Protein AF-A0A931P7H2-F1 (afdb_monomer_lite)

pLDDT: mean 77.94, std 13.35, range [32.09, 97.06]

Structure (mmCIF, N/CA/C/O backbone):
data_AF-A0A931P7H2-F1
#
_entry.id   AF-A0A931P7H2-F1
#
loop_
_atom_site.group_PDB
_atom_site.id
_atom_site.type_symbol
_atom_site.label_atom_id
_atom_site.label_alt_id
_atom_site.label_comp_id
_atom_site.label_asym_id
_atom_site.label_entity_id
_atom_site.label_seq_id
_atom_site.pdbx_PDB_ins_code
_atom_site.Cartn_x
_atom_site.Cartn_y
_atom_site.Cartn_z
_atom_site.occupancy
_atom_site.B_iso_or_equiv
_atom_site.auth_seq_id
_atom_site.auth_comp_id
_atom_site.auth_asym_id
_atom_site.auth_atom_id
_atom_site.pdbx_PDB_model_num
ATOM 1 N N . MET A 1 1 ? -5.283 20.972 22.484 1.00 41.62 1 MET A N 1
ATOM 2 C CA . MET A 1 1 ? -3.878 20.504 22.442 1.00 41.62 1 MET A CA 1
ATOM 3 C C . MET A 1 1 ? -3.678 19.231 23.287 1.00 41.62 1 MET A C 1
ATOM 5 O O . MET A 1 1 ? -2.594 19.045 23.802 1.00 41.62 1 MET A O 1
ATOM 9 N N . SER A 1 2 ? -4.668 18.333 23.414 1.00 45.34 2 SER A N 1
ATOM 10 C CA . SER A 1 2 ? -4.581 17.150 24.303 1.00 45.34 2 SER A CA 1
ATOM 11 C C . SER A 1 2 ? -4.795 15.796 23.615 1.00 45.34 2 SER A C 1
ATOM 13 O O . SER A 1 2 ? -4.417 14.777 24.171 1.00 45.34 2 SER A O 1
ATOM 15 N N . ASP A 1 3 ? -5.357 15.750 22.405 1.00 52.22 3 ASP A N 1
ATOM 16 C CA . ASP A 1 3 ? -5.765 14.464 21.809 1.00 52.22 3 ASP A CA 1
ATOM 17 C C . ASP A 1 3 ? -4.606 13.676 21.175 1.00 52.22 3 ASP A C 1
ATOM 19 O O . ASP A 1 3 ? -4.737 12.483 20.906 1.00 52.22 3 ASP A O 1
ATOM 23 N N . GLU A 1 4 ? -3.477 14.335 20.900 1.00 53.72 4 GLU A N 1
ATOM 24 C CA . GLU A 1 4 ? -2.342 13.747 20.176 1.00 53.72 4 GLU A CA 1
ATOM 25 C C . GLU A 1 4 ? -1.363 13.028 21.115 1.00 53.72 4 GLU A C 1
ATOM 27 O O . GLU A 1 4 ? -0.826 11.980 20.762 1.00 53.72 4 GLU A O 1
ATOM 32 N N . GLU A 1 5 ? -1.220 13.533 22.342 1.00 60.31 5 GLU A N 1
ATOM 33 C CA . GLU A 1 5 ? -0.408 12.932 23.409 1.00 60.31 5 GLU A CA 1
ATOM 34 C C . GLU A 1 5 ? -1.068 11.664 23.989 1.00 60.31 5 GLU A C 1
ATOM 36 O O . GLU A 1 5 ? -0.397 10.789 24.532 1.00 60.31 5 GLU A O 1
ATOM 41 N N . ASP A 1 6 ? -2.378 11.505 23.775 1.00 66.00 6 ASP A N 1
ATOM 42 C CA . ASP A 1 6 ? -3.184 10.377 24.253 1.00 66.00 6 ASP A CA 1
ATOM 43 C C . ASP A 1 6 ? -3.202 9.155 23.305 1.00 66.00 6 ASP A C 1
ATOM 45 O O . ASP A 1 6 ? -3.854 8.140 23.591 1.00 66.00 6 ASP A O 1
ATOM 49 N N . ARG A 1 7 ? -2.496 9.211 22.162 1.00 76.50 7 ARG A N 1
ATOM 50 C CA . ARG A 1 7 ? -2.448 8.138 21.142 1.00 76.50 7 ARG A CA 1
ATOM 51 C C . ARG A 1 7 ? -1.375 7.096 21.457 1.00 76.50 7 ARG A C 1
ATOM 53 O O . ARG A 1 7 ? -0.401 6.924 20.728 1.00 76.50 7 ARG A O 1
ATOM 60 N N . THR A 1 8 ? -1.560 6.392 22.565 1.00 76.31 8 THR A N 1
ATOM 61 C CA . THR A 1 8 ? -0.560 5.464 23.123 1.00 76.31 8 THR A CA 1
ATOM 62 C C . THR A 1 8 ? -0.789 3.998 22.758 1.00 76.31 8 THR A C 1
ATOM 64 O O . THR A 1 8 ? 0.097 3.174 22.963 1.00 76.31 8 THR A O 1
ATOM 67 N N . SER A 1 9 ? -1.961 3.656 22.218 1.00 81.25 9 SER A N 1
ATOM 68 C CA . SER A 1 9 ? -2.342 2.269 21.930 1.00 81.25 9 SER A CA 1
ATOM 69 C C . SER A 1 9 ? -1.984 1.849 20.504 1.00 81.25 9 SER A C 1
ATOM 71 O O . SER A 1 9 ? -2.072 2.648 19.568 1.00 81.25 9 SER A O 1
ATOM 73 N N . ASP A 1 10 ? -1.637 0.573 20.329 1.00 86.75 10 ASP A N 1
ATOM 74 C CA . ASP A 1 10 ? -1.409 0.000 19.003 1.00 86.75 10 ASP A CA 1
ATOM 75 C C . ASP A 1 10 ? -2.715 -0.061 18.190 1.00 86.75 10 ASP A C 1
ATOM 77 O O . ASP A 1 10 ? -3.795 -0.301 18.746 1.00 86.75 10 ASP A O 1
ATOM 81 N N . PRO A 1 11 ? -2.656 0.161 16.864 1.00 88.56 11 PRO A N 1
ATOM 82 C CA . PRO A 1 11 ? -3.836 0.094 16.017 1.00 88.56 11 PRO A CA 1
ATOM 83 C C . PRO A 1 11 ? -4.385 -1.333 15.941 1.00 88.56 11 PRO A C 1
ATOM 85 O O . PRO A 1 11 ? -3.659 -2.290 15.671 1.00 88.56 11 PRO A O 1
ATOM 88 N N . SER A 1 12 ? -5.700 -1.467 16.120 1.00 89.06 12 SER A N 1
ATOM 89 C CA . SER A 1 12 ? -6.392 -2.749 15.989 1.00 89.06 12 SER A CA 1
ATOM 90 C C . SER A 1 12 ? -6.310 -3.292 14.545 1.00 89.06 12 SER A C 1
ATOM 92 O O . SER A 1 12 ? -6.258 -2.508 13.588 1.00 89.06 12 SER A O 1
ATOM 94 N N . PRO A 1 13 ? -6.366 -4.627 14.332 1.00 89.44 13 PRO A N 1
ATOM 95 C CA . PRO A 1 13 ? -6.378 -5.212 12.985 1.00 89.44 13 PRO A CA 1
ATOM 96 C C . PRO A 1 13 ? -7.510 -4.666 12.104 1.00 89.44 13 PRO A C 1
ATOM 98 O O . PRO A 1 13 ? -7.326 -4.461 10.904 1.00 89.44 13 PRO A O 1
ATOM 101 N N . ARG A 1 14 ? -8.660 -4.353 12.716 1.00 87.25 14 ARG A N 1
ATOM 102 C CA . ARG A 1 14 ? -9.821 -3.760 12.045 1.00 87.25 14 ARG A CA 1
ATOM 103 C C . ARG A 1 14 ? -9.521 -2.362 11.496 1.00 87.25 14 ARG A C 1
ATOM 105 O O . ARG A 1 14 ? -9.883 -2.091 10.355 1.00 87.25 14 ARG A O 1
ATOM 112 N N . ARG A 1 15 ? -8.815 -1.496 12.241 1.00 88.62 15 ARG A N 1
ATOM 113 C CA . ARG A 1 15 ? -8.381 -0.176 11.730 1.00 88.62 15 ARG A CA 1
ATOM 114 C C . ARG A 1 15 ? -7.439 -0.305 10.546 1.00 88.62 15 ARG A C 1
ATOM 116 O O . ARG A 1 15 ? -7.583 0.426 9.573 1.00 88.62 15 ARG A O 1
ATOM 123 N N . ILE A 1 16 ? -6.488 -1.236 10.618 1.00 89.25 16 ILE A N 1
ATOM 124 C CA . ILE A 1 16 ? -5.544 -1.492 9.523 1.00 89.25 16 ILE A CA 1
ATOM 125 C C . ILE A 1 16 ? -6.294 -1.943 8.266 1.00 89.25 16 ILE A C 1
ATOM 127 O O . ILE A 1 16 ? -5.994 -1.472 7.171 1.00 89.25 16 ILE A O 1
ATOM 131 N N . GLN A 1 17 ? -7.277 -2.829 8.415 1.00 88.12 17 GLN A N 1
ATOM 132 C CA . GLN A 1 17 ? -8.094 -3.290 7.299 1.00 88.12 17 GLN A CA 1
ATOM 133 C C . GLN A 1 17 ? -8.948 -2.159 6.712 1.00 88.12 17 GLN A C 1
ATOM 135 O O . GLN A 1 17 ? -8.902 -1.932 5.507 1.00 88.12 17 GLN A O 1
ATOM 140 N N . MET A 1 18 ? -9.630 -1.382 7.555 1.00 87.06 18 MET A N 1
ATOM 141 C CA . MET A 1 18 ? -10.433 -0.236 7.120 1.00 87.06 18 MET A CA 1
ATOM 142 C C . MET A 1 18 ? -9.584 0.830 6.408 1.00 87.06 18 MET A C 1
ATOM 144 O O . MET A 1 18 ? -10.012 1.414 5.414 1.00 87.06 18 MET A O 1
ATOM 148 N N . ALA A 1 19 ? -8.349 1.061 6.865 1.00 87.69 19 ALA A N 1
ATOM 149 C CA . ALA A 1 19 ? -7.398 1.939 6.187 1.00 87.69 19 ALA A CA 1
ATOM 150 C C . ALA A 1 19 ? -7.041 1.437 4.778 1.00 87.69 19 ALA A C 1
ATOM 152 O O . ALA A 1 19 ? -6.944 2.231 3.847 1.00 87.69 19 ALA A O 1
ATOM 153 N N . ARG A 1 20 ? -6.897 0.117 4.593 1.00 86.31 20 ARG A N 1
ATOM 154 C CA . ARG A 1 20 ? -6.673 -0.480 3.266 1.00 86.31 20 ARG A CA 1
ATOM 155 C C . ARG A 1 20 ? -7.903 -0.367 2.369 1.00 86.31 20 ARG A C 1
ATOM 157 O O . ARG A 1 20 ? -7.751 -0.003 1.210 1.00 86.31 20 ARG A O 1
ATOM 164 N N . GLU A 1 21 ? -9.093 -0.641 2.898 1.00 85.12 21 GLU A N 1
ATOM 165 C CA . GLU A 1 21 ? -10.365 -0.573 2.158 1.00 85.12 21 GLU A CA 1
ATOM 166 C C . GLU A 1 21 ? -10.676 0.852 1.685 1.00 85.12 21 GLU A C 1
ATOM 168 O O . GLU A 1 21 ? -11.072 1.065 0.545 1.00 85.12 21 GLU A O 1
ATOM 173 N N . THR A 1 22 ? -10.393 1.848 2.524 1.00 82.38 22 THR A N 1
ATOM 174 C CA . THR A 1 22 ? -10.561 3.275 2.195 1.00 82.38 22 THR A CA 1
ATOM 175 C C . THR A 1 22 ? -9.453 3.834 1.293 1.00 82.38 22 THR A C 1
ATOM 177 O O . THR A 1 22 ? -9.485 5.009 0.928 1.00 82.38 22 THR A O 1
ATOM 180 N N . GLY A 1 23 ? -8.449 3.026 0.933 1.00 82.00 23 GLY A N 1
ATOM 181 C CA . GLY A 1 23 ? -7.308 3.447 0.117 1.00 82.00 23 GLY A CA 1
ATOM 182 C C . GLY A 1 23 ? -6.310 4.351 0.850 1.00 82.00 23 GLY A C 1
ATOM 183 O O . GLY A 1 23 ? -5.430 4.934 0.217 1.00 82.00 23 GLY A O 1
ATOM 184 N N . PHE A 1 24 ? -6.415 4.479 2.176 1.00 84.69 24 PHE A N 1
ATOM 185 C CA . PHE A 1 24 ? -5.438 5.184 2.996 1.00 84.69 24 PHE A CA 1
ATOM 186 C C . PHE A 1 24 ? -4.208 4.298 3.212 1.00 84.69 24 PHE A C 1
ATOM 188 O O . PHE A 1 24 ? -4.115 3.548 4.185 1.00 84.69 24 PHE A O 1
ATOM 195 N N . LEU A 1 25 ? -3.254 4.380 2.285 1.00 85.38 25 LEU A N 1
ATOM 196 C CA . LEU A 1 25 ? -2.034 3.572 2.270 1.00 85.38 25 LEU A CA 1
ATOM 197 C C . LEU A 1 25 ? -0.776 4.450 2.246 1.00 85.38 25 LEU A C 1
ATOM 199 O O . LEU A 1 25 ? -0.797 5.559 1.705 1.00 85.38 25 LEU A O 1
ATOM 203 N N . PRO A 1 26 ? 0.345 3.959 2.797 1.00 83.06 26 PRO A N 1
ATOM 204 C CA . PRO A 1 26 ? 1.625 4.641 2.694 1.00 83.06 26 PRO A CA 1
ATOM 205 C C . PRO A 1 26 ? 2.126 4.560 1.248 1.00 83.06 26 PRO A C 1
ATOM 207 O O . PRO A 1 26 ? 2.570 3.510 0.786 1.00 83.06 26 PRO A O 1
ATOM 210 N N . MET A 1 27 ? 2.053 5.675 0.524 1.00 77.81 27 MET A N 1
ATOM 211 C CA . MET A 1 27 ? 2.503 5.734 -0.866 1.00 77.81 27 MET A CA 1
ATOM 212 C C . MET A 1 27 ? 4.034 5.779 -0.955 1.00 77.81 27 MET A C 1
ATOM 214 O O . MET A 1 27 ? 4.697 6.531 -0.238 1.00 77.81 27 MET A O 1
ATOM 218 N N . ALA A 1 28 ? 4.591 4.993 -1.878 1.00 85.25 28 ALA A N 1
ATOM 219 C CA . ALA A 1 28 ? 6.028 4.863 -2.118 1.00 85.25 28 ALA A CA 1
ATOM 220 C C . ALA A 1 28 ? 6.457 5.506 -3.451 1.00 85.25 28 ALA A C 1
ATOM 222 O O . ALA A 1 28 ? 7.220 4.914 -4.213 1.00 85.25 28 ALA A O 1
ATOM 223 N N . PHE A 1 29 ? 5.946 6.702 -3.775 1.00 83.62 29 PHE A N 1
ATOM 224 C CA . PHE A 1 29 ? 6.136 7.325 -5.095 1.00 83.62 29 PHE A CA 1
ATOM 225 C C . PHE A 1 29 ? 7.606 7.399 -5.528 1.00 83.62 29 PHE A C 1
ATOM 227 O O . PHE A 1 29 ? 7.934 7.036 -6.656 1.00 83.62 29 PHE A O 1
ATOM 234 N N . ALA A 1 30 ? 8.494 7.811 -4.621 1.00 85.69 30 ALA A N 1
ATOM 235 C CA . ALA A 1 30 ? 9.928 7.904 -4.879 1.00 85.69 30 ALA A CA 1
ATOM 236 C C . ALA A 1 30 ? 10.556 6.555 -5.237 1.00 85.69 30 ALA A C 1
ATOM 238 O O . ALA A 1 30 ? 11.307 6.453 -6.203 1.00 85.69 30 ALA A O 1
ATOM 239 N N . LEU A 1 31 ? 10.216 5.513 -4.476 1.00 90.62 31 LEU A N 1
ATOM 240 C CA . LEU A 1 31 ? 10.732 4.164 -4.672 1.00 90.62 31 LEU A CA 1
ATOM 241 C C . LEU A 1 31 ? 10.230 3.556 -5.988 1.00 90.62 31 LEU A C 1
ATOM 243 O O . LEU A 1 31 ? 11.000 2.933 -6.718 1.00 90.62 31 LEU A O 1
ATOM 247 N N . VAL A 1 32 ? 8.956 3.776 -6.329 1.00 92.19 32 VAL A N 1
ATOM 248 C CA . VAL A 1 32 ? 8.373 3.320 -7.602 1.00 92.19 32 VAL A CA 1
ATOM 249 C C . VAL A 1 32 ? 9.041 4.024 -8.790 1.00 92.19 32 VAL A C 1
ATOM 251 O O . VAL A 1 32 ? 9.408 3.373 -9.761 1.00 92.19 32 VAL A O 1
ATOM 254 N N . GLN A 1 33 ? 9.282 5.334 -8.709 1.00 90.50 33 GLN A N 1
ATOM 255 C CA . GLN A 1 33 ? 9.987 6.073 -9.765 1.00 90.50 33 GLN A CA 1
ATOM 256 C C . GLN A 1 33 ? 11.458 5.651 -9.890 1.00 90.50 33 GLN A C 1
ATOM 258 O O . GLN A 1 33 ? 11.947 5.432 -10.997 1.00 90.50 33 GLN A O 1
ATOM 263 N N . ALA A 1 34 ? 12.161 5.498 -8.764 1.00 90.62 34 ALA A N 1
ATOM 264 C CA . ALA A 1 34 ? 13.561 5.081 -8.746 1.00 90.62 34 ALA A CA 1
ATOM 265 C C . ALA A 1 34 ? 13.743 3.656 -9.290 1.00 90.62 34 ALA A C 1
ATOM 267 O O . ALA A 1 34 ? 14.675 3.401 -10.049 1.00 90.62 34 ALA A O 1
ATOM 268 N N . SER A 1 35 ? 12.832 2.739 -8.953 1.00 92.25 35 SER A N 1
ATOM 269 C CA . SER A 1 35 ? 12.838 1.375 -9.494 1.00 92.25 35 SER A CA 1
ATOM 270 C C . SER A 1 35 ? 12.485 1.327 -10.980 1.00 92.25 35 SER A C 1
ATOM 272 O O . SER A 1 35 ? 13.111 0.563 -11.707 1.00 92.25 35 SER A O 1
ATOM 274 N N . ALA A 1 36 ? 11.566 2.171 -11.462 1.00 93.19 36 ALA A N 1
ATOM 275 C CA . ALA A 1 36 ? 11.296 2.303 -12.894 1.00 93.19 36 ALA A CA 1
ATOM 276 C C . ALA A 1 36 ? 12.531 2.810 -13.661 1.00 93.19 36 ALA A C 1
ATOM 278 O O . ALA A 1 36 ? 12.852 2.288 -14.728 1.00 93.19 36 ALA A O 1
ATOM 279 N N . LEU A 1 37 ? 13.265 3.779 -13.101 1.00 91.12 37 LEU A N 1
ATOM 280 C CA . LEU A 1 37 ? 14.519 4.273 -13.676 1.00 91.12 37 LEU A CA 1
ATOM 281 C C . LEU A 1 37 ? 15.631 3.208 -13.648 1.00 91.12 37 LEU A C 1
ATOM 283 O O . LEU A 1 37 ? 16.355 3.039 -14.625 1.00 91.12 37 LEU A O 1
ATOM 287 N N . PHE A 1 38 ? 15.756 2.463 -12.548 1.00 92.44 38 PHE A N 1
ATOM 288 C CA . PHE A 1 38 ? 16.682 1.332 -12.446 1.00 92.44 38 PHE A CA 1
ATOM 289 C C . PHE A 1 38 ? 16.368 0.247 -13.475 1.00 92.44 38 PHE A C 1
ATOM 291 O O . PHE A 1 38 ? 17.266 -0.227 -14.165 1.00 92.44 38 PHE A O 1
ATOM 298 N N . ALA A 1 39 ? 15.093 -0.124 -13.603 1.00 93.88 39 ALA A N 1
ATOM 299 C CA . ALA A 1 39 ? 14.631 -1.122 -14.554 1.00 93.88 39 ALA A CA 1
ATOM 300 C C . ALA A 1 39 ? 14.902 -0.693 -15.996 1.00 93.88 39 ALA A C 1
ATOM 302 O O . ALA A 1 39 ? 15.447 -1.480 -16.766 1.00 93.88 39 ALA A O 1
ATOM 303 N N . SER A 1 40 ? 14.581 0.553 -16.352 1.00 92.31 40 SER A N 1
ATOM 304 C CA . SER A 1 40 ? 14.783 1.051 -17.711 1.00 92.31 40 SER A CA 1
ATOM 305 C C . SER A 1 40 ? 16.263 1.088 -18.080 1.00 92.31 40 SER A C 1
ATOM 307 O O . SER A 1 40 ? 16.653 0.498 -19.086 1.00 92.31 40 SER A O 1
ATOM 309 N N . ILE A 1 41 ? 17.113 1.687 -17.242 1.00 90.38 41 ILE A N 1
ATOM 310 C CA . ILE A 1 41 ? 18.556 1.756 -17.498 1.00 90.38 41 ILE A CA 1
ATOM 311 C C . ILE A 1 41 ? 19.179 0.350 -17.458 1.00 90.38 41 ILE A C 1
ATOM 313 O O . ILE A 1 41 ? 20.012 0.030 -18.302 1.00 90.38 41 ILE A O 1
ATOM 317 N N . GLY A 1 42 ? 18.763 -0.515 -16.529 1.00 92.00 42 GLY A N 1
ATOM 318 C CA . GLY A 1 42 ? 19.251 -1.892 -16.417 1.00 92.00 42 GLY A CA 1
ATOM 319 C C . GLY A 1 42 ? 18.891 -2.750 -17.631 1.00 92.00 42 GLY A C 1
ATOM 320 O O . GLY A 1 42 ? 19.746 -3.444 -18.182 1.00 92.00 42 GLY A O 1
ATOM 321 N N . LEU A 1 43 ? 17.652 -2.656 -18.117 1.00 93.38 43 LEU A N 1
ATOM 322 C CA . LEU A 1 43 ? 17.215 -3.352 -19.327 1.00 93.38 43 LEU A CA 1
ATOM 323 C C . LEU A 1 43 ? 17.879 -2.783 -20.580 1.00 93.38 43 LEU A C 1
ATOM 325 O O . LEU A 1 43 ? 18.240 -3.557 -21.461 1.00 93.38 43 LEU A O 1
ATOM 329 N N . VAL A 1 44 ? 18.120 -1.471 -20.652 1.00 91.56 44 VAL A N 1
ATOM 330 C CA . VAL A 1 44 ? 18.932 -0.868 -21.723 1.00 91.56 44 VAL A CA 1
ATOM 331 C C . VAL A 1 44 ? 20.379 -1.359 -21.646 1.00 91.56 44 VAL A C 1
ATOM 333 O O . VAL A 1 44 ? 20.963 -1.691 -22.670 1.00 91.56 44 VAL A O 1
ATOM 336 N N . TYR A 1 45 ? 20.960 -1.495 -20.455 1.00 90.19 45 TYR A N 1
ATOM 337 C CA . TYR A 1 45 ? 22.300 -2.058 -20.289 1.00 90.19 45 TYR A CA 1
ATOM 338 C C . TYR A 1 45 ? 22.379 -3.519 -20.774 1.00 90.19 45 TYR A C 1
ATOM 340 O O 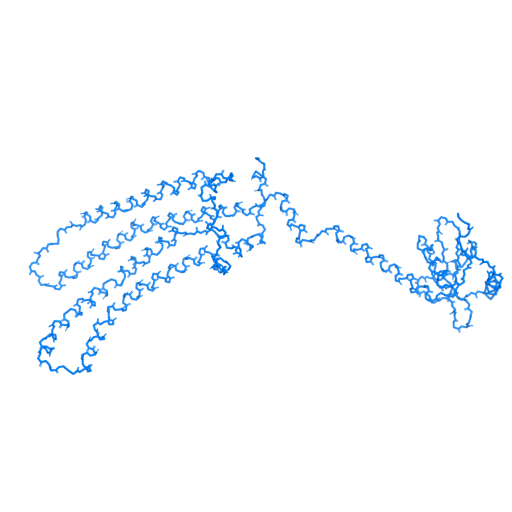. TYR A 1 45 ? 23.365 -3.909 -21.403 1.00 90.19 45 TYR A O 1
ATOM 348 N N . MET A 1 46 ? 21.331 -4.319 -20.539 1.00 90.62 46 MET A N 1
ATOM 349 C CA . MET A 1 46 ? 21.267 -5.730 -20.949 1.00 90.62 46 MET A CA 1
ATOM 350 C C . MET A 1 46 ? 20.883 -5.938 -22.425 1.00 90.62 46 MET A C 1
ATOM 352 O O . MET A 1 46 ? 21.480 -6.771 -23.105 1.00 90.62 46 MET A O 1
ATOM 356 N N . ARG A 1 47 ? 19.870 -5.222 -22.928 1.00 93.31 47 ARG A N 1
ATOM 357 C CA . ARG A 1 47 ? 19.278 -5.398 -24.272 1.00 93.31 47 ARG A CA 1
ATOM 358 C C . ARG A 1 47 ? 19.759 -4.361 -25.288 1.00 93.31 47 ARG A C 1
ATOM 360 O O . ARG A 1 47 ? 19.622 -4.585 -26.485 1.00 93.31 47 ARG A O 1
ATOM 367 N N . GLY A 1 48 ? 20.367 -3.265 -24.843 1.00 89.25 48 GLY A N 1
ATOM 368 C CA . GLY A 1 48 ? 20.906 -2.204 -25.697 1.00 89.25 48 GLY A CA 1
ATOM 369 C C . GLY A 1 48 ? 21.920 -2.688 -26.736 1.00 89.25 48 GLY A C 1
ATOM 370 O O . GLY A 1 48 ? 21.798 -2.282 -27.888 1.00 89.25 48 GLY A O 1
ATOM 371 N N . PRO A 1 49 ? 22.864 -3.599 -26.416 1.00 87.44 49 PRO A N 1
ATOM 372 C CA . PRO A 1 49 ? 23.759 -4.163 -27.428 1.00 87.44 49 PRO A CA 1
ATOM 373 C C . PRO A 1 49 ? 23.014 -4.942 -28.522 1.00 87.44 49 PRO A C 1
ATOM 375 O O . PRO A 1 49 ? 23.358 -4.829 -29.697 1.00 87.44 49 PRO A O 1
ATOM 378 N N . ALA A 1 50 ? 21.972 -5.698 -28.159 1.00 90.06 50 ALA A N 1
ATOM 379 C CA . ALA A 1 50 ? 21.131 -6.404 -29.127 1.00 90.06 50 ALA A CA 1
ATOM 380 C C . ALA A 1 50 ? 20.356 -5.415 -30.012 1.00 90.06 50 ALA A C 1
ATOM 382 O O . ALA A 1 50 ? 20.326 -5.577 -31.226 1.00 90.06 50 ALA A O 1
ATOM 383 N N . LEU A 1 51 ? 19.817 -4.342 -29.426 1.00 91.50 51 LEU A N 1
ATOM 384 C CA . LEU A 1 51 ? 19.149 -3.272 -30.170 1.00 91.50 51 LEU A CA 1
ATOM 385 C C . LEU A 1 51 ? 20.106 -2.559 -31.141 1.00 91.50 51 LEU A C 1
ATOM 387 O O . LEU A 1 51 ? 19.767 -2.356 -32.302 1.00 91.50 51 LEU A O 1
ATOM 391 N N . ALA A 1 52 ? 21.313 -2.209 -30.690 1.00 88.69 52 ALA A N 1
ATOM 392 C CA . ALA A 1 52 ? 22.300 -1.518 -31.515 1.00 88.69 52 ALA A CA 1
ATOM 393 C C . ALA A 1 52 ? 22.821 -2.396 -32.662 1.00 88.69 52 ALA A C 1
ATOM 395 O O . ALA A 1 52 ? 22.947 -1.929 -33.791 1.00 88.69 52 ALA A O 1
ATOM 396 N N . THR A 1 53 ? 23.079 -3.679 -32.394 1.00 88.00 53 THR A N 1
ATOM 397 C CA . THR A 1 53 ? 23.489 -4.640 -33.430 1.00 88.00 53 THR A CA 1
ATOM 398 C C . THR A 1 53 ? 22.361 -4.930 -34.417 1.00 88.00 53 THR A C 1
ATOM 400 O O . THR A 1 53 ? 22.625 -5.005 -35.613 1.00 88.00 53 THR A O 1
ATOM 403 N N . ALA A 1 54 ? 21.109 -5.024 -33.959 1.00 91.00 54 ALA A N 1
ATOM 404 C CA . ALA A 1 54 ? 19.942 -5.157 -34.828 1.00 91.00 54 ALA A CA 1
ATOM 405 C C . ALA A 1 54 ? 19.751 -3.932 -35.732 1.00 91.00 54 ALA A C 1
ATOM 407 O O . ALA A 1 54 ? 19.514 -4.092 -36.926 1.00 91.00 54 ALA A O 1
ATOM 408 N N . LEU A 1 55 ? 19.912 -2.717 -35.193 1.00 90.31 55 LEU A N 1
ATOM 409 C CA . LEU A 1 55 ? 19.866 -1.479 -35.975 1.00 90.31 55 LEU A CA 1
ATOM 410 C C . LEU A 1 55 ? 20.982 -1.435 -37.023 1.00 90.31 55 LEU A C 1
ATOM 412 O O . LEU A 1 55 ? 20.693 -1.217 -38.195 1.00 90.31 55 LEU A O 1
ATOM 416 N N . HIS A 1 56 ? 22.230 -1.711 -36.635 1.00 88.00 56 HIS A N 1
ATOM 417 C CA . HIS A 1 56 ? 23.354 -1.757 -37.574 1.00 88.00 56 HIS A CA 1
ATOM 418 C C . HIS A 1 56 ? 23.117 -2.782 -38.686 1.00 88.00 56 HIS A C 1
ATOM 420 O O . HIS A 1 56 ? 23.214 -2.463 -39.865 1.00 88.00 56 HIS A O 1
ATOM 426 N N . ARG A 1 57 ? 22.698 -3.995 -38.313 1.00 88.69 57 ARG A N 1
ATOM 427 C CA . ARG A 1 57 ? 22.376 -5.059 -39.263 1.00 88.69 57 ARG A CA 1
ATOM 428 C C . ARG A 1 57 ? 21.231 -4.671 -40.199 1.00 88.69 57 ARG A C 1
ATOM 430 O O . ARG A 1 57 ? 21.302 -4.969 -41.383 1.00 88.69 57 ARG A O 1
ATOM 437 N N . SER A 1 58 ? 20.202 -3.989 -39.694 1.00 89.81 58 SER A N 1
ATOM 438 C CA . SER A 1 58 ? 19.088 -3.512 -40.521 1.00 89.81 58 SER A CA 1
ATOM 439 C C . SER A 1 58 ? 19.541 -2.478 -41.551 1.00 89.81 58 SER A C 1
ATOM 441 O O . SER A 1 58 ? 19.082 -2.515 -42.690 1.00 89.81 58 SER A O 1
ATOM 443 N N . ILE A 1 59 ? 20.480 -1.605 -41.176 1.00 88.00 59 ILE A N 1
ATOM 444 C CA . ILE A 1 59 ? 21.105 -0.636 -42.074 1.00 88.00 59 ILE A CA 1
ATOM 445 C C . ILE A 1 59 ? 21.891 -1.402 -43.144 1.00 88.00 59 ILE A C 1
ATOM 447 O O . ILE A 1 59 ? 21.562 -1.277 -44.322 1.00 88.00 59 ILE A O 1
ATOM 451 N N . ASP A 1 60 ? 22.839 -2.257 -42.755 1.00 87.62 60 ASP A N 1
ATOM 452 C CA . ASP A 1 60 ? 23.688 -3.013 -43.688 1.00 87.62 60 ASP A CA 1
ATOM 453 C C . ASP A 1 60 ? 22.873 -3.854 -44.680 1.00 87.62 60 ASP A C 1
ATOM 455 O O . ASP A 1 60 ? 23.116 -3.814 -45.886 1.00 87.62 60 ASP A O 1
ATOM 459 N N . GLU A 1 61 ? 21.874 -4.594 -44.191 1.00 86.31 61 GLU A N 1
ATOM 460 C CA . GLU A 1 61 ? 21.025 -5.448 -45.026 1.00 86.31 61 GLU A CA 1
ATOM 461 C C . GLU A 1 61 ? 20.159 -4.630 -45.993 1.00 86.31 61 GLU A C 1
ATOM 463 O O . GLU A 1 61 ? 19.948 -5.055 -47.132 1.00 86.31 61 GLU A O 1
ATOM 468 N N . THR A 1 62 ? 19.690 -3.451 -45.572 1.00 85.19 62 THR A N 1
ATOM 469 C CA . THR A 1 62 ? 18.919 -2.546 -46.437 1.00 85.19 62 THR A CA 1
ATOM 470 C C . THR A 1 62 ? 19.808 -1.942 -47.521 1.00 85.19 62 THR A C 1
ATOM 472 O O . THR A 1 62 ? 19.430 -1.941 -48.692 1.00 85.19 62 THR A O 1
ATOM 475 N N . TRP A 1 63 ? 21.008 -1.475 -47.163 1.00 86.62 63 TRP A N 1
ATOM 476 C CA . TRP A 1 63 ? 21.964 -0.911 -48.119 1.00 86.62 63 TRP A CA 1
ATOM 477 C C . TRP A 1 63 ? 22.465 -1.953 -49.120 1.00 86.62 63 TRP A C 1
ATOM 479 O O . TRP A 1 63 ? 22.513 -1.668 -50.316 1.00 86.62 63 TRP A O 1
ATOM 489 N N . ALA A 1 64 ? 22.770 -3.172 -48.669 1.00 86.62 64 ALA A N 1
ATOM 490 C CA . ALA A 1 64 ? 23.236 -4.253 -49.537 1.00 86.62 64 ALA A CA 1
ATOM 491 C C . ALA A 1 64 ? 22.202 -4.649 -50.606 1.00 86.62 64 ALA A C 1
ATOM 493 O O . ALA A 1 64 ? 22.571 -5.047 -51.708 1.00 86.62 64 ALA A O 1
ATOM 494 N N . ARG A 1 65 ? 20.906 -4.521 -50.296 1.00 82.75 65 ARG A N 1
ATOM 495 C CA . ARG A 1 65 ? 19.801 -4.879 -51.203 1.00 82.75 65 ARG A CA 1
ATOM 496 C C . ARG A 1 65 ? 19.223 -3.693 -51.973 1.00 82.75 65 ARG A C 1
ATOM 498 O O . ARG A 1 65 ? 18.350 -3.883 -52.817 1.00 82.75 65 ARG A O 1
ATOM 505 N N . LEU A 1 66 ? 19.719 -2.480 -51.730 1.00 83.25 66 LEU A N 1
ATOM 506 C CA . LEU A 1 66 ? 19.280 -1.262 -52.413 1.00 83.25 66 LEU A CA 1
ATOM 507 C C . LEU A 1 66 ? 19.359 -1.359 -53.953 1.00 83.25 66 LEU A C 1
ATOM 509 O O . LEU A 1 66 ? 18.411 -0.918 -54.607 1.00 83.25 66 LEU A O 1
ATOM 513 N N . PRO A 1 67 ? 20.394 -1.984 -54.561 1.00 83.38 67 PRO A N 1
ATOM 514 C CA . PRO A 1 67 ? 20.446 -2.174 -56.011 1.00 83.38 67 PRO A CA 1
ATOM 515 C C . PRO A 1 67 ? 19.309 -3.057 -56.545 1.00 83.38 67 PRO A C 1
ATOM 517 O O . PRO A 1 67 ? 18.700 -2.718 -57.557 1.00 83.38 67 PRO A O 1
ATOM 520 N N . GLU A 1 68 ? 18.968 -4.146 -55.849 1.00 80.75 68 GLU A N 1
ATOM 521 C CA . GLU A 1 68 ? 17.870 -5.053 -56.226 1.00 80.75 68 GLU A CA 1
ATOM 522 C C . GLU A 1 68 ? 16.505 -4.351 -56.142 1.00 80.75 68 GLU A C 1
ATOM 524 O O . GLU A 1 68 ? 15.649 -4.525 -57.011 1.00 80.75 68 GLU A O 1
ATOM 529 N N . ILE A 1 69 ? 16.319 -3.501 -55.124 1.00 78.19 69 ILE A N 1
ATOM 530 C CA . ILE A 1 69 ? 15.118 -2.668 -54.967 1.00 78.19 69 ILE A CA 1
ATOM 531 C C . ILE A 1 69 ? 15.021 -1.661 -56.122 1.00 78.19 69 ILE A C 1
ATOM 533 O O . ILE A 1 69 ? 13.957 -1.517 -56.723 1.00 78.19 69 ILE A O 1
ATOM 537 N N . ALA A 1 70 ? 16.130 -0.998 -56.466 1.00 79.62 70 ALA A N 1
ATOM 538 C CA . ALA A 1 70 ? 16.176 0.014 -57.521 1.00 79.62 70 ALA A CA 1
ATOM 539 C C . ALA A 1 70 ? 15.901 -0.556 -58.924 1.00 79.62 70 ALA A C 1
ATOM 541 O O . ALA A 1 70 ? 15.341 0.141 -59.766 1.00 79.62 70 ALA A O 1
ATOM 542 N N . HIS A 1 71 ? 16.259 -1.819 -59.172 1.00 82.69 71 HIS A N 1
ATOM 543 C CA . HIS A 1 71 ? 16.070 -2.477 -60.472 1.00 82.69 71 HIS A CA 1
ATOM 544 C C . HIS A 1 71 ? 14.716 -3.200 -60.588 1.00 82.69 71 HIS A C 1
ATOM 546 O O . HIS A 1 71 ? 14.440 -3.826 -61.610 1.00 82.69 71 HIS A O 1
ATOM 552 N N . GLY A 1 72 ? 13.858 -3.128 -59.561 1.00 78.94 72 GLY A N 1
ATOM 553 C CA . GLY A 1 72 ? 12.506 -3.697 -59.591 1.00 78.94 72 GLY A CA 1
ATOM 554 C C . GLY A 1 72 ? 12.459 -5.228 -59.653 1.00 78.94 72 GLY A C 1
ATOM 555 O O . GLY A 1 72 ? 11.421 -5.797 -59.983 1.00 78.94 72 GLY A O 1
ATOM 556 N N . THR A 1 73 ? 13.557 -5.916 -59.330 1.00 78.50 73 THR A N 1
ATOM 557 C CA . THR A 1 73 ? 13.673 -7.383 -59.432 1.00 78.50 73 THR A CA 1
ATOM 558 C C . THR A 1 73 ? 13.074 -8.125 -58.230 1.00 78.50 73 THR A C 1
ATOM 560 O O . THR A 1 73 ? 13.077 -9.356 -58.179 1.00 78.50 73 THR A O 1
ATOM 563 N N . ILE A 1 74 ? 12.525 -7.396 -57.254 1.00 78.38 74 ILE A N 1
ATOM 564 C CA . ILE A 1 74 ? 12.036 -7.935 -55.982 1.00 78.38 74 ILE A CA 1
ATOM 565 C C . ILE A 1 74 ? 10.534 -8.235 -56.045 1.00 78.38 74 ILE A C 1
ATOM 567 O O . ILE A 1 74 ? 9.702 -7.383 -56.341 1.00 78.38 74 ILE A O 1
ATOM 571 N N . THR A 1 75 ? 10.165 -9.461 -55.676 1.00 85.44 75 THR A N 1
ATOM 572 C CA . THR A 1 75 ? 8.767 -9.881 -55.510 1.00 85.44 75 THR A CA 1
ATOM 573 C C . THR A 1 75 ? 8.154 -9.325 -54.212 1.00 85.44 75 THR A C 1
ATOM 575 O O . THR A 1 75 ? 8.818 -9.228 -53.183 1.00 85.44 75 THR A O 1
ATOM 578 N N . ALA A 1 76 ? 6.839 -9.079 -54.178 1.00 83.69 76 ALA A N 1
ATOM 579 C CA . ALA A 1 76 ? 6.136 -8.629 -52.962 1.00 83.69 76 ALA A CA 1
ATOM 580 C C . ALA A 1 76 ? 6.367 -9.536 -51.728 1.00 83.69 76 ALA A C 1
ATOM 582 O O . ALA A 1 76 ? 6.433 -9.064 -50.592 1.00 83.69 76 ALA A O 1
ATOM 583 N N . ARG A 1 77 ? 6.536 -10.851 -51.939 1.00 86.69 77 ARG A N 1
ATOM 584 C CA . ARG A 1 77 ? 6.843 -11.818 -50.871 1.00 86.69 77 ARG A CA 1
ATOM 585 C C . ARG A 1 77 ? 8.246 -11.622 -50.285 1.00 86.69 77 ARG A C 1
ATOM 587 O O . ARG A 1 77 ? 8.391 -11.702 -49.067 1.00 86.69 77 ARG A O 1
ATOM 594 N N . SER A 1 78 ? 9.257 -11.362 -51.116 1.00 83.12 78 SER A N 1
ATOM 595 C CA . SER A 1 78 ? 10.626 -11.117 -50.645 1.00 83.12 78 SER A CA 1
ATOM 596 C C . SER A 1 78 ? 10.755 -9.745 -49.987 1.00 83.12 78 SER A C 1
ATOM 598 O O . SER A 1 78 ? 11.428 -9.643 -48.965 1.00 83.12 78 SER A O 1
ATOM 600 N N . LEU A 1 79 ? 10.023 -8.734 -50.469 1.00 82.88 79 LEU A N 1
ATOM 601 C CA . LEU A 1 79 ? 9.922 -7.434 -49.800 1.00 82.88 79 LEU A CA 1
ATOM 602 C C . LEU A 1 79 ? 9.308 -7.562 -48.396 1.00 82.88 79 LEU A C 1
ATOM 604 O O . LEU A 1 79 ? 9.861 -7.049 -47.427 1.00 82.88 79 LEU A O 1
ATOM 608 N N . ARG A 1 80 ? 8.205 -8.310 -48.249 1.00 86.44 80 ARG A N 1
ATOM 609 C CA . ARG A 1 80 ? 7.601 -8.583 -46.932 1.00 86.44 80 ARG A CA 1
ATOM 610 C C . ARG A 1 80 ? 8.570 -9.306 -45.992 1.00 86.44 80 ARG A C 1
ATOM 612 O O . ARG A 1 80 ? 8.643 -8.956 -44.816 1.00 86.44 80 ARG A O 1
ATOM 619 N N . GLY A 1 81 ? 9.287 -10.313 -46.494 1.00 86.19 81 GLY A N 1
ATOM 620 C CA . GLY A 1 81 ? 10.297 -11.038 -45.718 1.00 86.19 81 GLY A CA 1
ATOM 621 C C . GLY A 1 81 ? 11.440 -10.133 -45.255 1.00 86.19 81 GLY A C 1
ATOM 622 O O . GLY A 1 81 ? 11.863 -10.237 -44.110 1.00 86.19 81 GLY A O 1
ATOM 623 N N . MET A 1 82 ? 11.873 -9.204 -46.111 1.00 83.75 82 MET A N 1
ATOM 624 C CA . MET A 1 82 ? 12.893 -8.204 -45.793 1.00 83.75 82 MET A CA 1
ATOM 625 C C . MET A 1 82 ? 12.425 -7.261 -44.681 1.00 83.75 82 MET A C 1
ATOM 627 O O . MET A 1 82 ? 13.088 -7.155 -43.657 1.00 83.75 82 MET A O 1
ATOM 631 N N . VAL A 1 83 ? 11.238 -6.660 -44.823 1.00 86.06 83 VAL A N 1
ATOM 632 C CA . VAL A 1 83 ? 10.689 -5.744 -43.808 1.00 86.06 83 VAL A CA 1
ATOM 633 C C . VAL A 1 83 ? 10.526 -6.451 -42.462 1.00 86.06 83 VAL A C 1
ATOM 635 O O . VAL A 1 83 ? 10.972 -5.939 -41.440 1.00 86.06 83 VAL A O 1
ATOM 638 N N . LEU A 1 84 ? 9.926 -7.645 -42.439 1.00 87.69 84 LEU A N 1
ATOM 639 C CA . LEU A 1 84 ? 9.759 -8.398 -41.191 1.00 87.69 84 LEU A CA 1
ATOM 640 C C . LEU A 1 84 ? 11.106 -8.835 -40.594 1.00 87.69 84 LEU A C 1
ATOM 642 O O . LEU A 1 84 ? 11.261 -8.797 -39.374 1.00 87.69 84 LEU A O 1
ATOM 646 N N . GLY A 1 85 ? 12.072 -9.207 -41.439 1.00 87.12 85 GLY A N 1
ATOM 647 C CA . GLY A 1 85 ? 13.425 -9.590 -41.037 1.00 87.12 85 GLY A CA 1
ATOM 648 C C . GLY A 1 85 ? 14.227 -8.444 -40.424 1.00 87.12 85 GLY A C 1
ATOM 649 O O . GLY A 1 85 ? 14.990 -8.684 -39.495 1.00 87.12 85 GLY A O 1
ATOM 650 N N . SER A 1 86 ? 14.009 -7.205 -40.870 1.00 87.38 86 SER A N 1
ATOM 651 C CA . SER A 1 86 ? 14.669 -6.018 -40.312 1.00 87.38 86 SER A CA 1
ATOM 652 C C . SER A 1 86 ? 13.939 -5.446 -39.091 1.00 87.38 86 SER A C 1
ATOM 654 O O . SER A 1 86 ? 14.580 -4.963 -38.161 1.00 87.38 86 SER A O 1
ATOM 656 N N . VAL A 1 87 ? 12.602 -5.518 -39.052 1.00 90.06 87 VAL A N 1
ATOM 657 C CA . VAL A 1 87 ? 11.796 -4.942 -37.960 1.00 90.06 87 VAL A CA 1
ATOM 658 C C . VAL A 1 87 ? 11.822 -5.810 -36.704 1.00 90.06 87 VAL A C 1
ATOM 660 O O . VAL A 1 87 ? 11.977 -5.280 -35.605 1.00 90.06 87 VAL A O 1
ATOM 663 N N . MET A 1 88 ? 11.680 -7.134 -36.827 1.00 91.19 88 MET A N 1
ATOM 664 C CA . MET A 1 88 ? 11.549 -8.013 -35.654 1.00 91.19 88 MET A CA 1
ATOM 665 C C . MET A 1 88 ? 12.767 -7.988 -34.711 1.00 91.19 88 MET A C 1
ATOM 667 O O . MET A 1 88 ? 12.555 -7.871 -33.502 1.00 91.19 88 MET A O 1
ATOM 671 N N . PRO A 1 89 ? 14.024 -8.015 -35.202 1.00 92.50 89 PRO A N 1
ATOM 672 C CA . PRO A 1 89 ? 15.208 -7.936 -34.343 1.00 92.50 89 PRO A CA 1
ATOM 673 C C . PRO A 1 89 ? 15.361 -6.602 -33.601 1.00 92.50 89 PRO A C 1
ATOM 675 O O . PRO A 1 89 ? 16.025 -6.556 -32.570 1.00 92.50 89 PRO A O 1
ATOM 678 N N . VAL A 1 90 ? 14.761 -5.519 -34.108 1.00 94.31 90 VAL A N 1
ATOM 679 C CA . VAL A 1 90 ? 14.739 -4.201 -33.447 1.00 94.31 90 VAL A CA 1
ATOM 680 C C . VAL A 1 90 ? 13.573 -4.111 -32.461 1.00 94.31 90 VAL A C 1
ATOM 682 O O . VAL A 1 90 ? 13.716 -3.577 -31.360 1.00 94.31 90 VAL A O 1
ATOM 685 N N . LEU A 1 91 ? 12.418 -4.659 -32.841 1.00 94.75 91 LEU A N 1
ATOM 686 C CA . LEU A 1 91 ? 11.195 -4.609 -32.050 1.00 94.75 91 LEU A CA 1
ATOM 687 C C . LEU A 1 91 ? 11.303 -5.441 -30.767 1.00 94.75 91 LEU A C 1
ATOM 689 O O . LEU A 1 91 ? 10.874 -4.985 -29.713 1.00 94.75 91 LEU A O 1
ATOM 693 N N . GLU A 1 92 ? 11.893 -6.634 -30.826 1.00 94.19 92 GLU A N 1
ATOM 694 C CA . GLU A 1 92 ? 12.024 -7.525 -29.666 1.00 94.19 92 GLU A CA 1
ATOM 695 C C . GLU A 1 92 ? 12.771 -6.900 -28.463 1.00 94.19 92 GLU A C 1
ATOM 697 O O . GLU A 1 92 ? 12.197 -6.876 -27.365 1.00 94.19 92 GLU A O 1
ATOM 702 N N . PRO A 1 93 ? 13.992 -6.339 -28.598 1.00 94.75 93 PRO A N 1
ATOM 703 C CA . PRO A 1 93 ? 14.680 -5.730 -27.462 1.00 94.75 93 PRO A CA 1
ATOM 704 C C . PRO A 1 93 ? 13.959 -4.469 -26.970 1.00 94.75 93 PRO A C 1
ATOM 706 O O . PRO A 1 93 ? 13.950 -4.210 -25.767 1.00 94.75 93 PRO A O 1
ATOM 709 N N . LEU A 1 94 ? 13.306 -3.717 -27.864 1.00 94.62 94 LEU A N 1
ATOM 710 C CA . LEU A 1 94 ? 12.527 -2.531 -27.507 1.00 94.62 94 LEU A CA 1
ATOM 711 C C . LEU A 1 94 ? 11.286 -2.894 -26.680 1.00 94.62 94 LEU A C 1
ATOM 713 O O . LEU A 1 94 ? 11.061 -2.307 -25.621 1.00 94.62 94 LEU A O 1
ATOM 717 N N . LEU A 1 95 ? 10.530 -3.912 -27.103 1.00 95.94 95 LEU A N 1
ATOM 718 C CA . LEU A 1 95 ? 9.410 -4.455 -26.334 1.00 95.94 95 LEU A CA 1
ATOM 719 C C . LEU A 1 95 ? 9.881 -4.965 -24.972 1.00 95.94 95 LEU A C 1
ATOM 721 O O . LEU A 1 95 ? 9.256 -4.649 -23.964 1.00 95.94 95 LEU A O 1
ATOM 725 N N . THR A 1 96 ? 11.005 -5.683 -24.920 1.00 95.81 96 THR A N 1
ATOM 726 C CA . THR A 1 96 ? 11.576 -6.164 -23.655 1.00 95.81 96 THR A CA 1
ATOM 727 C C . THR A 1 96 ? 11.911 -5.010 -22.706 1.00 95.81 96 THR A C 1
ATOM 729 O O . THR A 1 96 ? 11.599 -5.091 -21.520 1.00 95.81 96 THR A O 1
ATOM 732 N N . ILE A 1 97 ? 12.491 -3.911 -23.201 1.00 94.88 97 ILE A N 1
ATOM 733 C CA . ILE A 1 97 ? 12.799 -2.730 -22.378 1.00 94.88 97 ILE A CA 1
ATOM 734 C C . ILE A 1 97 ? 11.511 -2.062 -21.882 1.00 94.88 97 ILE A C 1
ATOM 736 O O . ILE A 1 97 ? 11.381 -1.803 -20.685 1.00 94.88 97 ILE A O 1
ATOM 740 N N . CYS A 1 98 ? 10.542 -1.805 -22.764 1.00 95.44 98 CYS A N 1
ATOM 741 C CA . CYS A 1 98 ? 9.305 -1.109 -22.408 1.00 95.44 98 CYS A CA 1
ATOM 742 C C . CYS A 1 98 ? 8.420 -1.944 -21.471 1.00 95.44 98 CYS A C 1
ATOM 744 O O . CYS A 1 98 ? 8.083 -1.495 -20.373 1.00 95.44 98 CYS A O 1
ATOM 746 N N . PHE A 1 99 ? 8.073 -3.170 -21.871 1.00 97.06 99 PHE A N 1
ATOM 747 C CA . PHE A 1 99 ? 7.226 -4.056 -21.073 1.00 97.06 99 PHE A CA 1
ATOM 748 C C . PHE A 1 99 ? 7.942 -4.553 -19.821 1.00 97.06 99 PHE A C 1
ATOM 750 O O . PHE A 1 99 ? 7.318 -4.625 -18.769 1.00 97.06 99 PHE A O 1
ATOM 757 N N . GLY A 1 100 ? 9.245 -4.833 -19.887 1.00 96.38 100 GLY A N 1
ATOM 758 C CA . GLY A 1 100 ? 10.022 -5.205 -18.706 1.00 96.38 100 GLY A CA 1
ATOM 759 C C . GLY A 1 100 ? 10.031 -4.091 -17.658 1.00 96.38 100 GLY A C 1
ATOM 760 O O . GLY A 1 100 ? 9.780 -4.352 -16.483 1.00 96.38 100 GLY A O 1
ATOM 761 N N . THR A 1 101 ? 10.218 -2.836 -18.084 1.00 95.81 101 THR A N 1
ATOM 762 C CA . THR A 1 101 ? 10.136 -1.667 -17.190 1.00 95.81 101 THR A CA 1
ATOM 763 C C . THR A 1 101 ? 8.742 -1.526 -16.584 1.00 95.81 101 THR A C 1
ATOM 765 O O . THR A 1 101 ? 8.620 -1.349 -15.372 1.00 95.81 101 THR A O 1
ATOM 768 N N . LEU A 1 102 ? 7.692 -1.649 -17.405 1.00 96.06 102 LEU A N 1
ATOM 769 C CA . LEU A 1 102 ? 6.299 -1.594 -16.955 1.00 96.06 102 LEU A CA 1
ATOM 770 C C . LEU A 1 102 ? 6.002 -2.675 -15.908 1.00 96.06 102 LEU A C 1
ATOM 772 O O . LEU A 1 102 ? 5.419 -2.377 -14.868 1.00 96.06 102 LEU A O 1
ATOM 776 N N . VAL A 1 103 ? 6.422 -3.916 -16.163 1.00 96.50 103 VAL A N 1
ATOM 777 C CA . VAL A 1 103 ? 6.217 -5.049 -15.254 1.00 96.50 103 VAL A CA 1
ATOM 778 C C . VAL A 1 103 ? 6.950 -4.822 -13.936 1.00 96.50 103 VAL A C 1
ATOM 780 O O . VAL A 1 103 ? 6.341 -4.976 -12.881 1.00 96.50 103 VAL A O 1
ATOM 783 N N . ILE A 1 104 ? 8.219 -4.404 -13.963 1.00 95.38 104 ILE A N 1
ATOM 784 C CA . ILE A 1 104 ? 8.981 -4.135 -12.733 1.00 95.38 104 ILE A CA 1
ATOM 785 C C . ILE A 1 104 ? 8.338 -2.994 -11.935 1.00 95.38 104 ILE A C 1
ATOM 787 O O . ILE A 1 104 ? 8.131 -3.133 -10.729 1.00 95.38 104 ILE A O 1
ATOM 791 N N . MET A 1 105 ? 7.964 -1.896 -12.598 1.00 93.81 105 MET A N 1
ATOM 792 C CA . MET A 1 105 ? 7.273 -0.773 -11.961 1.00 93.81 105 MET A CA 1
ATOM 793 C C . MET A 1 105 ? 5.956 -1.220 -11.314 1.00 93.81 105 MET A C 1
ATOM 795 O O . MET A 1 105 ? 5.687 -0.862 -10.167 1.00 93.81 105 MET A O 1
ATOM 799 N N . LEU A 1 106 ? 5.155 -2.028 -12.016 1.00 93.06 106 LEU A N 1
ATOM 800 C CA . LEU A 1 106 ? 3.902 -2.568 -11.497 1.00 93.06 106 LEU A CA 1
ATOM 801 C C . LEU A 1 106 ? 4.147 -3.468 -10.280 1.00 93.06 106 LEU A C 1
ATOM 803 O O . LEU A 1 106 ? 3.468 -3.312 -9.271 1.00 93.06 106 LEU A O 1
ATOM 807 N N . VAL A 1 107 ? 5.136 -4.363 -10.334 1.00 94.19 107 VAL A N 1
ATOM 808 C CA . VAL A 1 107 ? 5.481 -5.258 -9.218 1.00 94.19 107 VAL A CA 1
ATOM 809 C C . VAL A 1 107 ? 5.907 -4.467 -7.980 1.00 94.19 107 VAL A C 1
ATOM 811 O O . VAL A 1 107 ? 5.433 -4.758 -6.883 1.00 94.19 107 VAL A O 1
ATOM 814 N N . VAL A 1 108 ? 6.748 -3.439 -8.132 1.00 93.00 108 VAL A N 1
ATOM 815 C CA . VAL A 1 108 ? 7.166 -2.581 -7.007 1.00 93.00 108 VAL A CA 1
ATOM 816 C C . VAL A 1 108 ? 5.993 -1.752 -6.473 1.00 93.00 108 VAL A C 1
ATOM 818 O O . VAL A 1 108 ? 5.830 -1.590 -5.262 1.00 93.00 108 VAL A O 1
ATOM 821 N N . HIS A 1 109 ? 5.129 -1.251 -7.353 1.00 91.19 109 HIS A N 1
ATOM 822 C CA . HIS A 1 109 ? 3.925 -0.536 -6.940 1.00 91.19 109 HIS A CA 1
ATOM 823 C C . HIS A 1 109 ? 2.961 -1.437 -6.148 1.00 91.19 109 HIS A C 1
ATOM 825 O O . HIS A 1 109 ? 2.470 -1.047 -5.090 1.00 91.19 109 HIS A O 1
ATOM 831 N N . GLN A 1 110 ? 2.731 -2.666 -6.609 1.00 90.94 110 GLN A N 1
ATOM 832 C CA . GLN A 1 110 ? 1.857 -3.624 -5.928 1.00 90.94 110 GLN A CA 1
ATOM 833 C C . GLN A 1 110 ? 2.463 -4.136 -4.613 1.00 90.94 110 GLN A C 1
ATOM 835 O O . GLN A 1 110 ? 1.743 -4.288 -3.627 1.00 90.94 110 GLN A O 1
ATOM 840 N N . SER A 1 111 ? 3.782 -4.347 -4.544 1.00 90.38 111 SER A N 1
ATOM 841 C CA . SER A 1 111 ? 4.445 -4.787 -3.308 1.00 90.38 111 SER A CA 1
ATOM 842 C C . SER A 1 111 ? 4.439 -3.711 -2.217 1.00 90.38 111 SER A C 1
ATOM 844 O O . SER A 1 111 ? 4.294 -4.030 -1.038 1.00 90.38 111 SER A O 1
ATOM 846 N N . THR A 1 112 ? 4.531 -2.433 -2.597 1.00 87.94 112 THR A N 1
ATOM 847 C CA . THR A 1 112 ? 4.485 -1.301 -1.652 1.00 87.94 112 THR A CA 1
ATOM 848 C C . THR A 1 112 ? 3.071 -0.993 -1.159 1.00 87.94 112 THR A C 1
ATOM 850 O O . THR A 1 112 ? 2.886 -0.657 0.010 1.00 87.94 112 THR A O 1
ATOM 853 N N . THR A 1 113 ? 2.060 -1.170 -2.011 1.00 84.25 113 THR A N 1
ATOM 854 C CA . THR A 1 113 ? 0.640 -1.003 -1.647 1.00 84.25 113 THR A CA 1
ATOM 855 C C . THR A 1 113 ? 0.037 -2.246 -0.980 1.00 84.25 113 THR A C 1
ATOM 857 O O . THR A 1 113 ? -1.016 -2.165 -0.351 1.00 84.25 113 THR A O 1
ATOM 860 N N . GLY A 1 114 ? 0.716 -3.395 -1.049 1.00 83.31 114 GLY A N 1
ATOM 861 C CA . GLY A 1 114 ? 0.232 -4.659 -0.493 1.00 83.31 114 GLY A CA 1
ATOM 862 C C . GLY A 1 114 ? -0.930 -5.263 -1.286 1.00 83.31 114 GLY A C 1
ATOM 863 O O . GLY A 1 114 ? -1.758 -5.955 -0.698 1.00 83.31 114 GLY A O 1
ATOM 864 N N . GLY A 1 115 ? -1.010 -4.975 -2.591 1.00 81.81 115 GLY A N 1
ATOM 865 C CA . GLY A 1 115 ? -2.055 -5.492 -3.482 1.00 81.81 115 GLY A CA 1
ATOM 866 C C . GLY A 1 115 ? -3.442 -4.887 -3.251 1.00 81.81 115 GLY A C 1
ATOM 867 O O . GLY A 1 115 ? -4.448 -5.512 -3.578 1.00 81.81 115 GLY A O 1
ATOM 868 N N . SER A 1 116 ? -3.524 -3.701 -2.645 1.00 78.94 116 SER A N 1
ATOM 869 C CA . SER A 1 116 ? -4.800 -3.032 -2.399 1.00 78.94 116 SER A CA 1
ATOM 870 C C . SER A 1 116 ? -5.454 -2.596 -3.711 1.00 78.94 116 SER A C 1
ATOM 872 O O . SER A 1 116 ? -4.875 -1.816 -4.469 1.00 78.94 116 SER A O 1
ATOM 874 N N . TRP A 1 117 ? -6.687 -3.034 -3.941 1.00 75.56 117 TRP A N 1
ATOM 875 C CA . TRP A 1 117 ? -7.514 -2.574 -5.049 1.00 75.56 117 TRP A CA 1
ATOM 876 C C . TRP A 1 117 ? -8.745 -1.861 -4.491 1.00 75.56 117 TRP A C 1
ATOM 878 O O . TRP A 1 117 ? -9.621 -2.498 -3.910 1.00 75.56 117 TRP A O 1
ATOM 888 N N . THR A 1 118 ? -8.800 -0.538 -4.642 1.00 79.88 118 THR A N 1
ATOM 889 C CA . THR A 1 118 ? -9.868 0.312 -4.094 1.00 79.88 118 THR A CA 1
ATOM 890 C C . THR A 1 118 ? -10.598 1.051 -5.221 1.00 79.88 118 THR A C 1
ATOM 892 O O . THR A 1 118 ? -10.277 2.196 -5.544 1.00 79.88 118 THR A O 1
ATOM 895 N N . PRO A 1 119 ? -11.589 0.402 -5.864 1.00 75.62 119 PRO A N 1
ATOM 896 C CA . PRO A 1 119 ? -12.253 0.936 -7.055 1.00 75.62 119 PRO A CA 1
ATOM 897 C C . PRO A 1 119 ? -13.044 2.219 -6.770 1.00 75.62 119 PRO A C 1
ATOM 899 O O . PRO A 1 119 ? -13.234 3.032 -7.669 1.00 75.62 119 PRO A O 1
ATOM 902 N N . GLU A 1 120 ? -13.443 2.450 -5.517 1.00 74.81 120 GLU A N 1
ATOM 903 C CA . GLU A 1 120 ? -14.122 3.677 -5.086 1.00 74.81 120 GLU A CA 1
ATOM 904 C C . GLU A 1 120 ? -13.287 4.944 -5.336 1.00 74.81 120 GLU A C 1
ATOM 906 O O . GLU A 1 120 ? -13.849 6.008 -5.591 1.00 74.81 120 GLU A O 1
ATOM 911 N N . LEU A 1 121 ? -11.950 4.842 -5.336 1.00 74.25 121 LEU A N 1
ATOM 912 C CA . LEU A 1 121 ? -11.061 5.968 -5.643 1.00 74.25 121 LEU A CA 1
ATOM 913 C C . LEU A 1 121 ? -10.934 6.260 -7.146 1.00 74.25 121 LEU A C 1
ATOM 915 O O . LEU A 1 121 ? -10.421 7.319 -7.504 1.00 74.25 121 LEU A O 1
ATOM 919 N N . ALA A 1 122 ? -11.389 5.361 -8.024 1.00 75.69 122 ALA A N 1
ATOM 920 C CA . ALA A 1 122 ? -11.382 5.588 -9.470 1.00 75.69 122 ALA A CA 1
ATOM 921 C C . ALA A 1 122 ? -12.521 6.518 -9.925 1.00 75.69 122 ALA A C 1
ATOM 923 O O . ALA A 1 122 ? -12.493 7.035 -11.042 1.00 75.69 122 ALA A O 1
ATOM 924 N N . LEU A 1 123 ? -13.521 6.744 -9.067 1.00 81.56 123 LEU A N 1
ATOM 925 C CA . LEU A 1 123 ? -14.637 7.634 -9.357 1.00 81.56 123 LEU A CA 1
ATOM 926 C C . LEU A 1 123 ? -14.226 9.106 -9.153 1.00 81.56 123 LEU A C 1
ATOM 928 O O . LEU A 1 123 ? -13.599 9.443 -8.143 1.00 81.56 123 LEU A O 1
ATOM 932 N N . PRO A 1 124 ? -14.590 10.017 -10.076 1.00 76.19 124 PRO A N 1
ATOM 933 C CA . PRO A 1 124 ? -14.252 11.429 -9.957 1.00 76.19 124 PRO A CA 1
ATOM 934 C C . PRO A 1 124 ? -14.985 12.054 -8.766 1.00 76.19 124 PRO A C 1
ATOM 936 O O . PRO A 1 124 ? -16.202 12.235 -8.780 1.00 76.19 124 PRO A O 1
ATOM 939 N N . ASN A 1 125 ? -14.242 12.427 -7.725 1.00 71.62 125 ASN A N 1
ATOM 940 C CA . ASN A 1 125 ? -14.809 13.141 -6.587 1.00 71.62 125 ASN A CA 1
ATOM 941 C C . ASN A 1 125 ? -14.845 14.648 -6.880 1.00 71.62 125 ASN A C 1
ATOM 943 O O . ASN A 1 125 ? -13.903 15.379 -6.565 1.00 71.62 125 ASN A O 1
ATOM 947 N N . LEU A 1 126 ? -15.944 15.111 -7.484 1.00 77.94 126 LEU A N 1
ATOM 948 C CA . LEU A 1 126 ? -16.158 16.523 -7.835 1.00 77.94 126 LEU A CA 1
ATOM 949 C C . LEU A 1 126 ? -16.064 17.454 -6.612 1.00 77.94 126 LEU A C 1
ATOM 951 O O . LEU A 1 126 ? -15.633 18.596 -6.743 1.00 77.94 126 LEU A O 1
ATOM 955 N N . GLY A 1 127 ? -16.355 16.957 -5.403 1.00 71.94 127 GLY A N 1
ATOM 956 C CA . GLY A 1 127 ? -16.201 17.714 -4.157 1.00 71.94 127 GLY A CA 1
ATOM 957 C C . GLY A 1 127 ? -14.756 18.121 -3.840 1.00 71.94 127 GLY A C 1
ATOM 958 O O . GLY A 1 127 ? -14.544 19.089 -3.114 1.00 71.94 127 GLY A O 1
ATOM 959 N N . ARG A 1 128 ? -13.750 17.436 -4.409 1.00 65.06 128 ARG A N 1
ATOM 960 C CA . ARG A 1 128 ? -12.333 17.829 -4.286 1.00 65.06 128 ARG A CA 1
ATOM 961 C C . ARG A 1 128 ? -11.951 18.992 -5.206 1.00 65.06 128 ARG A C 1
ATOM 963 O O . ARG A 1 128 ? -11.023 19.715 -4.874 1.00 65.06 128 ARG A O 1
ATOM 970 N N . LEU A 1 129 ? -12.659 19.189 -6.321 1.00 68.88 129 LEU A N 1
ATOM 971 C CA . LEU A 1 129 ? -12.407 20.296 -7.256 1.00 68.88 129 LEU A CA 1
ATOM 972 C C . LEU A 1 129 ? -12.973 21.629 -6.745 1.00 68.88 129 LEU A C 1
ATOM 974 O O . LEU A 1 129 ? -12.395 22.677 -7.008 1.00 68.88 129 LEU A O 1
ATOM 978 N N . PHE A 1 130 ? -14.078 21.592 -5.990 1.00 69.88 130 PHE A N 1
ATOM 979 C CA . PHE A 1 130 ? -14.746 22.789 -5.453 1.00 69.88 130 PHE A CA 1
ATOM 980 C C . PHE A 1 130 ? -14.325 23.161 -4.026 1.00 69.88 130 PHE A C 1
ATOM 982 O O . PHE A 1 130 ? -14.784 24.165 -3.480 1.00 69.88 130 PHE A O 1
ATOM 989 N N . LYS A 1 131 ? -13.439 22.377 -3.406 1.00 60.72 131 LYS A N 1
ATOM 990 C CA . LYS A 1 131 ? -12.836 22.721 -2.121 1.00 60.72 131 LYS A CA 1
ATOM 991 C C . LYS A 1 131 ? -11.815 23.847 -2.333 1.00 60.72 131 LYS A C 1
ATOM 993 O O . LYS A 1 131 ? -10.672 23.612 -2.712 1.00 60.72 131 LYS A O 1
ATOM 998 N N . SER A 1 132 ? -12.211 25.081 -2.012 1.00 54.56 132 SER A N 1
ATOM 999 C CA . SER A 1 132 ? -11.320 26.254 -1.903 1.00 54.56 132 SER A CA 1
ATOM 1000 C C . SER A 1 132 ? -10.226 26.095 -0.831 1.00 54.56 132 SER A C 1
ATOM 1002 O O . SER A 1 132 ? -9.365 26.960 -0.673 1.00 54.56 132 SER A O 1
ATOM 1004 N N . SER A 1 133 ? -10.211 24.961 -0.125 1.00 46.97 133 SER A N 1
ATOM 1005 C CA . SER A 1 133 ? -9.174 24.549 0.809 1.00 46.97 133 SER A CA 1
ATOM 1006 C C . SER A 1 133 ? -7.874 24.082 0.158 1.00 46.97 133 SER A C 1
ATOM 1008 O O . SER A 1 133 ? -6.944 23.805 0.902 1.00 46.97 133 SER A O 1
ATOM 1010 N N . LEU A 1 134 ? -7.713 24.105 -1.170 1.00 45.72 134 LEU A N 1
ATOM 1011 C CA . LEU A 1 134 ? -6.384 23.953 -1.792 1.00 45.72 134 LEU A CA 1
ATOM 1012 C C . LEU A 1 134 ? -5.328 24.926 -1.213 1.00 45.72 134 LEU A C 1
ATOM 1014 O O . LEU A 1 134 ? -4.145 24.611 -1.246 1.00 45.72 134 LEU A O 1
ATOM 1018 N N . PHE A 1 135 ? -5.754 26.046 -0.606 1.00 44.94 135 PHE A N 1
ATOM 1019 C CA . PHE A 1 135 ? -4.897 26.948 0.181 1.00 44.94 135 PHE A CA 1
ATOM 1020 C C . PHE A 1 135 ? -5.137 26.920 1.707 1.00 44.94 135 PHE A C 1
ATOM 1022 O O . PHE A 1 135 ? -4.368 27.521 2.451 1.00 44.94 135 PHE A O 1
ATOM 1029 N N . ALA A 1 136 ? -6.175 26.232 2.201 1.00 40.31 136 ALA A N 1
ATOM 1030 C CA . ALA A 1 136 ? -6.510 26.166 3.634 1.00 40.31 136 ALA A CA 1
ATOM 1031 C C . ALA A 1 136 ? -6.177 24.808 4.297 1.00 40.31 136 ALA A C 1
ATOM 1033 O O . ALA A 1 136 ? -6.016 24.740 5.515 1.00 40.31 136 ALA A O 1
ATOM 1034 N N . GLU A 1 137 ? -6.025 23.727 3.525 1.00 42.62 137 GLU A N 1
ATOM 1035 C CA . GLU A 1 137 ? -5.809 22.354 4.023 1.00 42.62 137 GLU A CA 1
ATOM 1036 C C . GLU A 1 137 ? -4.341 22.010 4.334 1.00 42.62 137 GLU A C 1
ATOM 1038 O O . GLU A 1 137 ? -4.059 20.890 4.749 1.00 42.62 137 GLU A O 1
ATOM 1043 N N . GLU A 1 138 ? -3.417 22.973 4.255 1.00 42.66 138 GLU A N 1
ATOM 1044 C CA . GLU A 1 138 ? -2.088 22.858 4.888 1.00 42.66 138 GLU A CA 1
ATOM 1045 C C . GLU A 1 138 ? -1.978 23.646 6.210 1.00 42.66 138 GLU A C 1
ATOM 1047 O O . GLU A 1 138 ? -1.007 23.481 6.951 1.00 42.66 138 GLU A O 1
ATOM 1052 N N . GLY A 1 139 ? -2.984 24.466 6.550 1.00 32.09 139 GLY A N 1
ATOM 1053 C CA . GLY A 1 139 ? -2.990 25.321 7.747 1.00 32.09 139 GLY A CA 1
ATOM 1054 C C . GLY A 1 139 ? -3.968 24.909 8.855 1.00 32.09 139 GLY A C 1
ATOM 1055 O O . GLY A 1 139 ? -3.920 25.477 9.943 1.00 32.09 139 GLY A O 1
ATOM 1056 N N . GLY A 1 140 ? -4.853 23.939 8.604 1.00 33.28 140 GLY A N 1
ATOM 1057 C CA . GLY A 1 140 ? -6.039 23.677 9.435 1.00 33.28 140 GLY A CA 1
ATOM 1058 C C . GLY A 1 140 ? -6.069 22.354 10.205 1.00 33.28 140 GLY A C 1
ATOM 1059 O O . GLY A 1 140 ? -7.139 21.916 10.608 1.00 33.28 140 GLY A O 1
ATOM 1060 N N . SER A 1 141 ? -4.939 21.680 10.400 1.00 39.59 141 SER A N 1
ATOM 1061 C CA . SER A 1 141 ? -4.816 20.620 11.404 1.00 39.59 141 SER A CA 1
ATOM 1062 C C . SER A 1 141 ? -3.351 20.492 11.785 1.00 39.59 141 SER A C 1
ATOM 1064 O O . SER A 1 141 ? -2.481 20.433 10.919 1.00 39.59 141 SER A O 1
ATOM 1066 N N . SER A 1 142 ? -3.088 20.511 13.087 1.00 42.84 142 SER A N 1
ATOM 1067 C CA . SER A 1 142 ? -1.781 20.489 13.746 1.00 42.84 142 SER A CA 1
ATOM 1068 C C . SER A 1 142 ? -1.023 19.173 13.518 1.00 42.84 142 SER A C 1
ATOM 1070 O O . SER A 1 142 ? -0.618 18.514 14.458 1.00 42.84 142 SER A O 1
ATOM 1072 N N . ASN A 1 143 ? -0.820 18.767 12.268 1.00 48.81 143 ASN A N 1
ATOM 1073 C CA . ASN A 1 143 ? -0.126 17.537 11.914 1.00 48.81 143 ASN A CA 1
ATOM 1074 C C . ASN A 1 143 ? 0.955 17.834 10.879 1.00 48.81 143 ASN A C 1
ATOM 1076 O O . ASN A 1 143 ? 0.982 17.323 9.757 1.00 48.81 143 ASN A O 1
ATOM 1080 N N . LYS A 1 144 ? 1.849 18.749 11.267 1.00 50.03 144 LYS A N 1
ATOM 1081 C CA . LYS A 1 144 ? 3.091 18.990 10.544 1.00 50.03 144 LYS A CA 1
ATOM 1082 C C . LYS A 1 144 ? 3.838 17.652 10.503 1.00 50.03 144 LYS A C 1
ATOM 1084 O O . LYS A 1 144 ? 4.082 17.106 11.577 1.00 50.03 144 LYS A O 1
ATOM 1089 N N . PRO A 1 145 ? 4.232 17.131 9.325 1.00 55.38 145 PRO A N 1
ATOM 1090 C CA . PRO A 1 145 ? 5.168 16.017 9.297 1.00 55.38 145 PRO A CA 1
ATOM 1091 C C . PRO A 1 145 ? 6.372 16.387 10.183 1.00 55.38 145 PRO A C 1
ATOM 1093 O O . PRO A 1 145 ? 6.799 17.553 10.134 1.00 55.38 145 PRO A O 1
ATOM 1096 N N . PRO A 1 146 ? 6.874 15.460 11.020 1.00 61.03 146 PRO A N 1
ATOM 1097 C CA . PRO A 1 146 ? 7.995 15.695 11.907 1.00 61.03 146 PRO A CA 1
ATOM 1098 C C . PRO A 1 146 ? 9.139 16.292 11.110 1.00 61.03 146 PRO A C 1
ATOM 1100 O O . PRO A 1 146 ? 9.320 16.023 9.920 1.00 61.03 146 PRO A O 1
ATOM 1103 N N . ILE A 1 147 ? 9.911 17.130 11.788 1.00 59.59 147 ILE A N 1
ATOM 1104 C CA . ILE A 1 147 ? 10.977 17.936 11.195 1.00 59.59 147 ILE A CA 1
ATOM 1105 C C . ILE A 1 147 ? 11.910 17.071 10.323 1.00 59.59 147 ILE A C 1
ATOM 1107 O O . ILE A 1 147 ? 12.291 17.496 9.236 1.00 59.59 147 ILE A O 1
ATOM 1111 N N . ALA A 1 148 ? 12.164 15.819 10.721 1.00 57.94 148 ALA A N 1
ATOM 1112 C CA . ALA A 1 148 ? 12.926 14.837 9.948 1.00 57.94 148 ALA A CA 1
ATOM 1113 C C . ALA A 1 148 ? 12.321 14.509 8.567 1.00 57.94 148 ALA A C 1
ATOM 1115 O O . ALA A 1 148 ? 13.047 14.476 7.579 1.00 57.94 148 ALA A O 1
ATOM 1116 N N . HIS A 1 149 ? 11.002 14.314 8.468 1.00 64.12 149 HIS A N 1
ATOM 1117 C CA . HIS A 1 149 ? 10.306 14.051 7.199 1.00 64.12 149 HIS A CA 1
ATOM 1118 C C . HIS A 1 149 ? 10.380 15.273 6.275 1.00 64.12 149 HIS A C 1
ATOM 1120 O O . HIS A 1 149 ? 10.704 15.147 5.098 1.00 64.12 149 HIS A O 1
ATOM 1126 N N . ARG A 1 150 ? 10.218 16.478 6.836 1.00 64.88 150 ARG A N 1
ATOM 1127 C CA . ARG A 1 150 ? 10.274 17.743 6.089 1.00 64.88 150 ARG A CA 1
ATOM 1128 C C . ARG A 1 150 ? 11.681 18.078 5.573 1.00 64.88 150 ARG A C 1
ATOM 1130 O O . ARG A 1 150 ? 11.819 18.517 4.435 1.00 64.88 150 ARG A O 1
ATOM 1137 N N . ILE A 1 151 ? 12.721 17.844 6.377 1.00 64.75 151 ILE A N 1
ATOM 1138 C CA . ILE A 1 151 ? 14.126 18.043 5.979 1.00 64.75 151 ILE A CA 1
ATOM 1139 C C . ILE A 1 151 ? 14.547 16.997 4.937 1.00 64.75 151 ILE A C 1
ATOM 1141 O O . ILE A 1 151 ? 15.181 17.343 3.938 1.00 64.75 151 ILE A O 1
ATOM 1145 N N . LEU A 1 152 ? 14.165 15.730 5.132 1.00 67.06 152 LEU A N 1
ATOM 1146 C CA . LEU A 1 152 ? 14.507 14.653 4.205 1.00 67.06 152 LEU A CA 1
ATOM 1147 C C . LEU A 1 152 ? 13.903 14.890 2.813 1.00 67.06 152 LEU A C 1
ATOM 1149 O O . LEU A 1 152 ? 14.615 14.842 1.809 1.00 67.06 152 LEU A O 1
ATOM 1153 N N . LEU A 1 153 ? 12.602 15.183 2.753 1.00 66.00 153 LEU A N 1
ATOM 1154 C CA . LEU A 1 153 ? 11.888 15.400 1.494 1.00 66.00 153 LEU A CA 1
ATOM 1155 C C . LEU A 1 153 ? 12.204 16.751 0.851 1.00 66.00 153 LEU A C 1
ATOM 1157 O O . LEU A 1 153 ? 12.327 16.821 -0.369 1.00 66.00 153 LEU A O 1
ATOM 1161 N N . GLY A 1 154 ? 12.343 17.809 1.653 1.00 66.62 154 GLY A N 1
ATOM 1162 C CA . GLY A 1 154 ? 12.543 19.166 1.145 1.00 66.62 154 GLY A CA 1
ATOM 1163 C C . GLY A 1 154 ? 13.975 19.470 0.707 1.00 66.62 154 GLY A C 1
ATOM 1164 O O . GLY A 1 154 ? 14.165 20.251 -0.219 1.00 66.62 154 GLY A O 1
ATOM 1165 N N . ILE A 1 155 ? 14.982 18.867 1.352 1.00 74.56 155 ILE A N 1
ATOM 1166 C CA . ILE A 1 155 ? 16.394 19.239 1.157 1.00 74.56 155 ILE A CA 1
ATOM 1167 C C . ILE A 1 155 ? 17.232 18.046 0.699 1.00 74.56 155 ILE A C 1
ATOM 1169 O O . ILE A 1 155 ? 17.957 18.152 -0.290 1.00 74.56 155 ILE A O 1
ATOM 1173 N N . LEU A 1 156 ? 17.135 16.897 1.379 1.00 70.94 156 LEU A N 1
ATOM 1174 C CA . LEU A 1 156 ? 18.032 15.774 1.084 1.00 70.94 156 LEU A CA 1
ATOM 1175 C C . LEU A 1 156 ? 17.753 15.163 -0.293 1.00 70.94 156 LEU A C 1
ATOM 1177 O O . LEU A 1 156 ? 18.684 14.822 -1.017 1.00 70.94 156 LEU A O 1
ATOM 1181 N N . ARG A 1 157 ? 16.480 15.057 -0.679 1.00 71.31 157 ARG A N 1
ATOM 1182 C CA . ARG A 1 157 ? 16.078 14.501 -1.974 1.00 71.31 157 ARG A CA 1
ATOM 1183 C C . ARG A 1 157 ? 16.590 15.291 -3.184 1.00 71.31 157 ARG A C 1
ATOM 1185 O O . ARG A 1 157 ? 17.255 14.672 -4.018 1.00 71.31 157 ARG A O 1
ATOM 1192 N N . PRO A 1 158 ? 16.341 16.610 -3.316 1.00 76.81 158 PRO A N 1
ATOM 1193 C CA . PRO A 1 158 ? 16.907 17.370 -4.424 1.00 76.81 158 PRO A CA 1
ATOM 1194 C C . PRO A 1 158 ? 18.435 17.344 -4.379 1.00 76.81 158 PRO A C 1
ATOM 1196 O O . PRO A 1 158 ? 19.052 17.128 -5.417 1.00 76.81 158 PRO A O 1
ATOM 1199 N N . LEU A 1 159 ? 19.055 17.453 -3.198 1.00 81.88 159 LEU A N 1
ATOM 1200 C CA . LEU A 1 159 ? 20.511 17.396 -3.068 1.00 81.88 159 LEU A CA 1
ATOM 1201 C C . LEU A 1 159 ? 21.094 16.061 -3.557 1.00 81.88 159 LEU A C 1
ATOM 1203 O O . LEU A 1 159 ? 22.083 16.067 -4.282 1.00 81.88 159 LEU A O 1
ATOM 1207 N N . ALA A 1 160 ? 20.474 14.928 -3.218 1.00 74.69 160 ALA A N 1
ATOM 1208 C CA . ALA A 1 160 ? 20.898 13.606 -3.680 1.00 74.69 160 ALA A CA 1
ATOM 1209 C C . ALA A 1 160 ? 20.758 13.454 -5.203 1.00 74.69 160 ALA A C 1
ATOM 1211 O O . ALA A 1 160 ? 21.648 12.901 -5.846 1.00 74.69 160 ALA A O 1
ATOM 1212 N N . ILE A 1 161 ? 19.679 13.987 -5.789 1.00 76.38 161 ILE A N 1
ATOM 1213 C CA . ILE A 1 161 ? 19.491 14.021 -7.247 1.00 76.38 161 ILE A CA 1
ATOM 1214 C C . ILE A 1 161 ? 20.582 14.880 -7.899 1.00 76.38 161 ILE A C 1
ATOM 1216 O O . ILE A 1 161 ? 21.242 14.424 -8.829 1.00 76.38 161 ILE A O 1
ATOM 1220 N N . PHE A 1 162 ? 20.819 16.094 -7.392 1.00 82.88 162 PHE A N 1
ATOM 1221 C CA . PHE A 1 162 ? 21.856 16.992 -7.907 1.00 82.88 162 PHE A CA 1
ATOM 1222 C C . PHE A 1 162 ? 23.255 16.380 -7.792 1.00 82.88 162 PHE A C 1
ATOM 1224 O O . PHE A 1 162 ? 24.006 16.405 -8.764 1.00 82.88 162 PHE A O 1
ATOM 1231 N N . ALA A 1 163 ? 23.591 15.787 -6.645 1.00 82.69 163 ALA A N 1
ATOM 1232 C CA . ALA A 1 163 ? 24.873 15.127 -6.419 1.00 82.69 163 ALA A CA 1
ATOM 1233 C C . ALA A 1 163 ? 25.058 13.906 -7.333 1.00 82.69 163 ALA A C 1
ATOM 1235 O O . ALA A 1 163 ? 26.124 13.747 -7.924 1.00 82.69 163 ALA A O 1
ATOM 1236 N N . GLY A 1 164 ? 24.019 13.081 -7.505 1.00 78.12 164 GLY A N 1
ATOM 1237 C CA . GLY A 1 164 ? 24.038 11.949 -8.430 1.00 78.12 164 GLY A CA 1
ATOM 1238 C C . GLY A 1 164 ? 24.245 12.394 -9.879 1.00 78.12 164 GLY A C 1
ATOM 1239 O O . GLY A 1 164 ? 25.129 11.880 -10.564 1.00 78.12 164 GLY A O 1
ATOM 1240 N N . CYS A 1 165 ? 23.483 13.390 -10.340 1.00 78.94 165 CYS A N 1
ATOM 1241 C CA . CYS A 1 165 ? 23.631 13.956 -11.682 1.00 78.94 165 CYS A CA 1
ATOM 1242 C C . CYS A 1 165 ? 25.028 14.553 -11.896 1.00 78.94 165 CYS A C 1
ATOM 1244 O O . CYS A 1 165 ? 25.657 14.286 -12.918 1.00 78.94 165 CYS A O 1
ATOM 1246 N N . ALA A 1 166 ? 25.542 15.313 -10.924 1.00 83.12 166 ALA A N 1
ATOM 1247 C CA . ALA A 1 166 ? 26.887 15.876 -10.979 1.00 83.12 166 ALA A CA 1
ATOM 1248 C C . ALA A 1 166 ? 27.959 14.779 -11.051 1.00 83.12 166 ALA A C 1
ATOM 1250 O O . ALA A 1 166 ? 28.872 14.870 -11.869 1.00 83.12 166 ALA A O 1
ATOM 1251 N N . LEU A 1 167 ? 27.825 13.713 -10.255 1.00 81.06 167 LEU A N 1
ATOM 1252 C CA . LEU A 1 167 ? 28.739 12.574 -10.274 1.00 81.06 167 LEU A CA 1
ATOM 1253 C C . LEU A 1 167 ? 28.736 11.869 -11.634 1.00 81.06 167 LEU A C 1
ATOM 1255 O O . LEU A 1 167 ? 29.807 11.583 -12.165 1.00 81.06 167 LEU A O 1
ATOM 1259 N N . VAL A 1 168 ? 27.562 11.641 -12.233 1.00 77.00 168 VAL A N 1
ATOM 1260 C CA . VAL A 1 168 ? 27.477 11.066 -13.584 1.00 77.00 168 VAL A CA 1
ATOM 1261 C C . VAL A 1 168 ? 28.152 11.955 -14.606 1.00 77.00 168 VAL A C 1
ATOM 1263 O O . VAL A 1 168 ? 28.941 11.449 -15.396 1.00 77.00 168 VAL A O 1
ATOM 1266 N N . VAL A 1 169 ? 27.904 13.265 -14.580 1.00 78.56 169 VAL A N 1
ATOM 1267 C CA . VAL A 1 169 ? 28.551 14.206 -15.504 1.00 78.56 169 VAL A CA 1
ATOM 1268 C C . VAL A 1 169 ? 30.071 14.194 -15.327 1.00 78.56 169 VAL A C 1
ATOM 1270 O O . VAL A 1 169 ? 30.793 14.167 -16.321 1.00 78.56 169 VAL A O 1
ATOM 1273 N N . LEU A 1 170 ? 30.575 14.160 -14.090 1.00 81.12 170 LEU A N 1
ATOM 1274 C CA . LEU A 1 170 ? 32.012 14.086 -13.805 1.00 81.12 170 LEU A CA 1
ATOM 1275 C C . LEU A 1 170 ? 32.635 12.779 -14.303 1.00 81.12 170 LEU A C 1
ATOM 1277 O O . LEU A 1 170 ? 33.700 12.803 -14.918 1.00 81.12 170 LEU A O 1
ATOM 1281 N N . VAL A 1 171 ? 31.961 11.648 -14.089 1.00 76.94 171 VAL A N 1
ATOM 1282 C CA . VAL A 1 171 ? 32.379 10.342 -14.613 1.00 76.94 171 VAL A CA 1
ATOM 1283 C C . VAL A 1 171 ? 32.399 10.357 -16.137 1.00 76.94 171 VAL A C 1
ATOM 1285 O O . VAL A 1 171 ? 33.392 9.939 -16.732 1.00 76.94 171 VAL A O 1
ATOM 1288 N N . LEU A 1 172 ? 31.321 10.831 -16.770 1.00 73.62 172 LEU A N 1
ATOM 1289 C CA . LEU A 1 172 ? 31.203 10.881 -18.226 1.00 73.62 172 LEU A CA 1
ATOM 1290 C C . LEU A 1 172 ? 32.301 11.766 -18.811 1.00 73.62 172 LEU A C 1
ATOM 1292 O O . LEU A 1 172 ? 32.970 11.363 -19.753 1.00 73.62 172 LEU A O 1
ATOM 1296 N N . ARG A 1 173 ? 32.559 12.921 -18.189 1.00 78.25 173 ARG A N 1
ATOM 1297 C CA . ARG A 1 173 ? 33.635 13.837 -18.573 1.00 78.25 173 ARG A CA 1
ATOM 1298 C C . ARG A 1 173 ? 35.022 13.222 -18.388 1.00 78.25 173 ARG A C 1
ATOM 1300 O O . ARG A 1 173 ? 35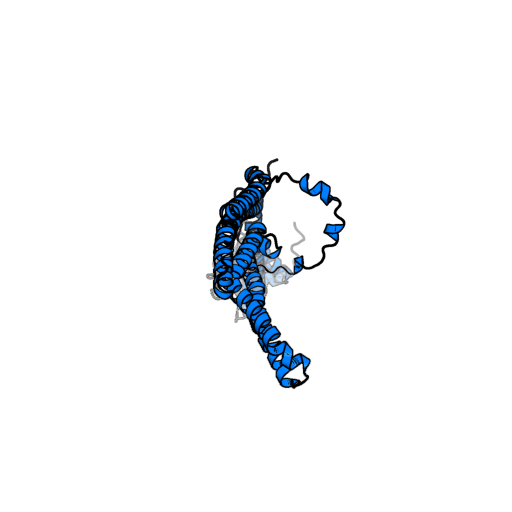.865 13.388 -19.257 1.00 78.25 173 ARG A O 1
ATOM 1307 N N . SER A 1 174 ? 35.270 12.515 -17.285 1.00 75.44 174 SER A N 1
ATOM 1308 C CA . SER A 1 174 ? 36.559 11.855 -17.030 1.00 75.44 174 SER A CA 1
ATOM 1309 C C . SER A 1 174 ? 36.811 10.669 -17.962 1.00 75.44 174 SER A C 1
ATOM 1311 O O . SER A 1 174 ? 37.964 10.303 -18.175 1.00 75.44 174 SER A O 1
ATOM 1313 N N . ARG A 1 175 ? 35.749 10.034 -18.470 1.00 68.81 175 ARG A N 1
ATOM 1314 C CA . ARG A 1 175 ? 35.813 8.871 -19.367 1.00 68.81 175 ARG A CA 1
ATOM 1315 C C . ARG A 1 175 ? 35.626 9.226 -20.838 1.00 68.81 175 ARG A C 1
ATOM 1317 O O . ARG A 1 175 ? 35.888 8.374 -21.683 1.00 68.81 175 ARG A O 1
ATOM 1324 N N . TRP A 1 176 ? 35.226 10.457 -21.149 1.00 64.94 176 TRP A N 1
ATOM 1325 C CA . TRP A 1 176 ? 35.340 11.043 -22.480 1.00 64.94 176 TRP A CA 1
ATOM 1326 C C . TRP A 1 176 ? 36.817 11.273 -22.801 1.00 64.94 176 TRP A C 1
ATOM 1328 O O . TRP A 1 176 ? 37.324 12.390 -22.808 1.00 64.94 176 TRP A O 1
ATOM 1338 N N . SER A 1 177 ? 37.521 10.178 -23.085 1.00 57.56 177 SER A N 1
ATOM 1339 C CA . SER A 1 177 ? 38.639 10.255 -24.011 1.00 57.56 177 SER A CA 1
ATOM 1340 C C . SER A 1 177 ? 38.056 10.558 -25.391 1.00 57.56 177 SER A C 1
ATOM 1342 O O . SER A 1 177 ? 37.045 9.940 -25.750 1.00 57.56 177 SER A O 1
ATOM 1344 N N . PRO A 1 178 ? 38.665 11.454 -26.187 1.00 61.00 178 PRO A N 1
ATOM 1345 C CA . PRO A 1 178 ? 38.411 11.487 -27.618 1.00 61.00 178 PRO A CA 1
ATOM 1346 C C . PRO A 1 178 ? 38.553 10.055 -28.131 1.00 61.00 178 PRO A C 1
ATOM 1348 O O . PRO A 1 178 ? 39.547 9.393 -27.814 1.00 61.00 178 PRO A O 1
ATOM 1351 N N . VAL A 1 179 ? 37.530 9.551 -28.825 1.00 58.34 179 VAL A N 1
ATOM 1352 C CA . VAL A 1 179 ? 37.626 8.270 -29.528 1.00 58.34 179 VAL A CA 1
ATOM 1353 C C . VAL A 1 179 ? 38.863 8.397 -30.415 1.00 58.34 179 VAL A C 1
ATOM 1355 O O . VAL A 1 179 ? 38.883 9.317 -31.238 1.00 58.34 179 VAL A O 1
ATOM 1358 N N . PRO A 1 180 ? 39.918 7.585 -30.218 1.00 54.91 180 PRO A N 1
ATOM 1359 C CA . PRO A 1 180 ? 41.046 7.627 -31.123 1.00 54.91 180 PRO A CA 1
ATOM 1360 C C . PRO A 1 180 ? 40.486 7.301 -32.503 1.00 54.91 180 PRO A C 1
ATOM 1362 O O . PRO A 1 180 ? 39.904 6.239 -32.713 1.00 54.91 180 PRO A O 1
ATOM 1365 N N . THR A 1 181 ? 40.585 8.261 -33.416 1.00 56.19 181 THR A N 1
ATOM 1366 C CA . THR A 1 181 ? 40.319 8.073 -34.838 1.00 56.19 181 THR A CA 1
ATOM 1367 C C . THR A 1 181 ? 41.424 7.173 -35.377 1.00 56.19 181 THR A C 1
ATOM 1369 O O . THR A 1 181 ? 42.383 7.645 -35.977 1.00 56.19 181 THR A O 1
ATOM 1372 N N . SER A 1 182 ? 41.378 5.886 -35.042 1.00 50.91 182 SER A N 1
ATOM 1373 C CA . SER A 1 182 ? 42.207 4.881 -35.686 1.00 50.91 182 SER A CA 1
ATOM 1374 C C . SER A 1 182 ? 41.593 4.601 -37.051 1.00 50.91 182 SER A C 1
ATOM 1376 O O . SER A 1 182 ? 40.431 4.205 -37.119 1.00 50.91 182 SER A O 1
ATOM 1378 N N . ASP A 1 183 ? 42.378 4.786 -38.111 1.00 57.72 183 ASP A N 1
ATOM 1379 C CA . ASP A 1 183 ? 42.037 4.500 -39.515 1.00 57.72 183 ASP A CA 1
ATOM 1380 C C . ASP A 1 183 ? 41.713 3.012 -39.797 1.00 57.72 183 ASP A C 1
ATOM 1382 O O . ASP A 1 183 ? 41.418 2.637 -40.932 1.00 57.72 183 ASP A O 1
ATOM 1386 N N . ASP A 1 184 ? 41.720 2.152 -38.774 1.00 54.34 184 ASP A N 1
ATOM 1387 C CA . ASP A 1 184 ? 41.476 0.718 -38.894 1.00 54.34 184 ASP A CA 1
ATOM 1388 C C . ASP A 1 184 ? 39.983 0.347 -38.815 1.00 54.34 184 ASP A C 1
ATOM 1390 O O . ASP A 1 184 ? 39.303 0.488 -37.798 1.00 54.34 184 ASP A O 1
ATOM 1394 N N . HIS A 1 185 ? 39.507 -0.160 -39.954 1.00 55.91 185 HIS A N 1
ATOM 1395 C CA . HIS A 1 185 ? 38.379 -1.060 -40.202 1.00 55.91 185 HIS A CA 1
ATOM 1396 C C . HIS A 1 185 ? 37.155 -0.999 -39.255 1.00 55.91 185 HIS A C 1
ATOM 1398 O O . HIS A 1 185 ? 37.094 -1.594 -38.179 1.00 55.91 185 HIS A O 1
ATOM 1404 N N . THR A 1 186 ? 36.106 -0.366 -39.793 1.00 63.09 186 THR A N 1
ATOM 1405 C CA . THR A 1 186 ? 34.687 -0.204 -39.392 1.00 63.09 186 THR A CA 1
ATOM 1406 C C . THR A 1 186 ? 34.065 -1.114 -38.316 1.00 63.09 186 THR A C 1
ATOM 1408 O O . THR A 1 186 ? 33.185 -0.656 -37.587 1.00 63.09 186 THR A O 1
ATOM 1411 N N . HIS A 1 187 ? 34.475 -2.375 -38.171 1.00 61.94 187 HIS A N 1
ATOM 1412 C CA . HIS A 1 187 ? 33.853 -3.326 -37.239 1.00 61.94 187 HIS A CA 1
ATOM 1413 C C . HIS A 1 187 ? 34.411 -3.249 -35.809 1.00 61.94 187 HIS A C 1
ATOM 1415 O O . HIS A 1 187 ? 33.652 -3.407 -34.845 1.00 61.94 187 HIS A O 1
ATOM 1421 N N . ASP A 1 188 ? 35.704 -2.964 -35.644 1.00 68.06 188 ASP A N 1
ATOM 1422 C CA . ASP A 1 188 ? 36.323 -2.874 -34.314 1.00 68.06 188 ASP A CA 1
ATOM 1423 C C . ASP A 1 188 ? 36.031 -1.522 -33.642 1.00 68.06 188 ASP A C 1
ATOM 1425 O O . ASP A 1 188 ? 35.858 -1.444 -32.418 1.00 68.06 188 ASP A O 1
ATOM 1429 N N . ALA A 1 189 ? 35.810 -0.479 -34.446 1.00 69.81 189 ALA A N 1
ATOM 1430 C CA . ALA A 1 189 ? 35.314 0.817 -33.990 1.00 69.81 189 ALA A CA 1
ATOM 1431 C C . ALA A 1 189 ? 33.907 0.718 -33.366 1.00 69.81 189 ALA A C 1
ATOM 1433 O O . ALA A 1 189 ? 33.673 1.229 -32.271 1.00 69.81 189 ALA A O 1
ATOM 1434 N N . LEU A 1 190 ? 32.966 0.001 -33.994 1.00 70.12 190 LEU A N 1
ATOM 1435 C CA . LEU A 1 190 ? 31.617 -0.158 -33.439 1.00 70.12 190 LEU A CA 1
ATOM 1436 C C . LEU A 1 190 ? 31.633 -0.951 -32.126 1.00 70.12 190 LEU A C 1
ATOM 1438 O O . LEU A 1 190 ? 30.976 -0.571 -31.155 1.00 70.12 190 LEU A O 1
ATOM 1442 N N . ARG A 1 191 ? 32.399 -2.048 -32.070 1.00 71.94 191 ARG A N 1
ATOM 1443 C CA . ARG A 1 191 ? 32.523 -2.863 -30.852 1.00 71.94 191 ARG A CA 1
ATOM 1444 C C . ARG A 1 191 ? 33.121 -2.068 -29.701 1.00 71.94 191 ARG A C 1
ATOM 1446 O O . ARG A 1 191 ? 32.610 -2.163 -28.585 1.00 71.94 191 ARG A O 1
ATOM 1453 N N . SER A 1 192 ? 34.155 -1.271 -29.961 1.00 71.81 192 SER A N 1
ATOM 1454 C CA . SER A 1 192 ? 34.759 -0.429 -28.933 1.00 71.81 192 SER A CA 1
ATOM 1455 C C . SER A 1 192 ? 33.774 0.641 -28.449 1.00 71.81 192 SER A C 1
ATOM 1457 O O . SER A 1 192 ? 33.580 0.762 -27.241 1.00 71.81 192 SER A O 1
ATOM 1459 N N . VAL A 1 193 ? 33.053 1.336 -29.337 1.00 74.38 193 VAL A N 1
ATOM 1460 C CA . VAL A 1 193 ? 32.016 2.317 -28.952 1.00 74.38 193 VAL A CA 1
ATOM 1461 C C . VAL A 1 193 ? 30.903 1.670 -28.120 1.00 74.38 193 VAL A C 1
ATOM 1463 O O . VAL A 1 193 ? 30.523 2.207 -27.079 1.00 74.38 193 VAL A O 1
ATOM 1466 N N . LEU A 1 194 ? 30.419 0.486 -28.510 1.00 74.88 194 LEU A N 1
ATOM 1467 C CA . LEU A 1 194 ? 29.390 -0.242 -27.759 1.00 74.88 194 LEU A CA 1
ATOM 1468 C C . LEU A 1 194 ? 29.883 -0.694 -26.380 1.00 74.88 194 LEU A C 1
ATOM 1470 O O . LEU A 1 194 ? 29.131 -0.631 -25.407 1.00 74.88 194 LEU A O 1
ATOM 1474 N N . GLN A 1 195 ? 31.139 -1.125 -26.263 1.00 76.38 195 GLN A N 1
ATOM 1475 C CA . GLN A 1 195 ? 31.729 -1.495 -24.976 1.00 76.38 195 GLN A CA 1
ATOM 1476 C C . GLN A 1 195 ? 31.899 -0.278 -24.055 1.00 76.38 195 GLN A C 1
ATOM 1478 O O . GLN A 1 195 ? 31.511 -0.353 -22.888 1.00 76.38 195 GLN A O 1
ATOM 1483 N N . HIS A 1 196 ? 32.388 0.854 -24.572 1.00 74.62 196 HIS A N 1
ATOM 1484 C CA . HIS A 1 196 ? 32.502 2.106 -23.812 1.00 74.62 196 HIS A CA 1
ATOM 1485 C C . HIS A 1 196 ? 31.126 2.650 -23.394 1.00 74.62 196 HIS A C 1
ATOM 1487 O O . HIS A 1 196 ? 30.932 3.043 -22.238 1.00 74.62 196 HIS A O 1
ATOM 1493 N N . GLY A 1 197 ? 30.142 2.610 -24.296 1.00 76.19 197 GLY A N 1
ATOM 1494 C CA . GLY A 1 197 ? 28.751 2.969 -24.016 1.00 76.19 197 GLY A CA 1
ATOM 1495 C C . GLY A 1 197 ? 28.130 2.083 -22.935 1.00 76.19 197 GLY A C 1
ATOM 1496 O O . GLY A 1 197 ? 27.489 2.571 -22.009 1.00 76.19 197 GLY A O 1
ATOM 1497 N N . ARG A 1 198 ? 28.389 0.773 -22.979 1.00 78.56 198 ARG A N 1
ATOM 1498 C CA . ARG A 1 198 ? 27.892 -0.167 -21.970 1.00 78.56 198 ARG A CA 1
ATOM 1499 C C . ARG A 1 198 ? 28.506 0.092 -20.595 1.00 78.56 198 ARG A C 1
ATOM 1501 O O . ARG A 1 198 ? 27.772 0.157 -19.616 1.00 78.56 198 ARG A O 1
ATOM 1508 N N . VAL A 1 199 ? 29.823 0.283 -20.504 1.00 78.12 199 VAL A N 1
ATOM 1509 C CA . VAL A 1 199 ? 30.504 0.570 -19.225 1.00 78.12 199 VAL A CA 1
ATOM 1510 C C . VAL A 1 199 ? 30.036 1.902 -18.631 1.00 78.12 199 VAL A C 1
ATOM 1512 O O . VAL A 1 199 ? 29.757 1.967 -17.435 1.00 78.12 199 VAL A O 1
ATOM 1515 N N . SER A 1 200 ? 29.897 2.947 -19.452 1.00 78.56 200 SER A N 1
ATOM 1516 C CA . SER A 1 200 ? 29.401 4.255 -18.996 1.00 78.56 200 SER A CA 1
ATOM 1517 C C . SER A 1 200 ? 27.942 4.200 -18.531 1.00 78.56 200 SER A C 1
ATOM 1519 O O . SER A 1 200 ? 27.634 4.722 -17.460 1.00 78.56 200 SER A O 1
ATOM 1521 N N . LEU A 1 201 ? 27.066 3.494 -19.255 1.00 78.62 201 LEU A N 1
ATOM 1522 C CA . LEU A 1 201 ? 25.686 3.238 -18.827 1.00 78.62 201 LEU A CA 1
ATOM 1523 C C . LEU A 1 201 ? 25.620 2.428 -17.528 1.00 78.62 201 LEU A C 1
ATOM 1525 O O . LEU A 1 201 ? 24.843 2.765 -16.641 1.00 78.62 201 LEU A O 1
ATOM 1529 N N . GLY A 1 202 ? 26.447 1.389 -17.387 1.00 79.81 202 GLY A N 1
ATOM 1530 C CA . GLY A 1 202 ? 26.497 0.568 -16.174 1.00 79.81 202 GLY A CA 1
ATOM 1531 C C . GLY A 1 202 ? 26.960 1.358 -14.946 1.00 79.81 202 GLY A C 1
ATOM 1532 O O . GLY A 1 202 ? 26.413 1.196 -13.855 1.00 79.81 202 GLY A O 1
ATOM 1533 N N . LEU A 1 203 ? 27.921 2.268 -15.121 1.00 75.19 203 LEU A N 1
ATOM 1534 C CA . LEU A 1 203 ? 28.387 3.132 -14.037 1.00 75.19 203 LEU A CA 1
ATOM 1535 C C . LEU A 1 203 ? 27.374 4.238 -13.705 1.00 75.19 203 LEU A C 1
ATOM 1537 O O . LEU A 1 203 ? 27.154 4.532 -12.531 1.00 75.19 203 LEU A O 1
ATOM 1541 N N . GLY A 1 204 ? 26.700 4.797 -14.716 1.00 74.44 204 GLY A N 1
ATOM 1542 C CA . GLY A 1 204 ? 25.570 5.714 -14.544 1.00 74.44 204 GLY A CA 1
ATOM 1543 C C . GLY A 1 204 ? 24.387 5.070 -13.814 1.00 74.44 204 GLY A C 1
ATOM 1544 O O . GLY A 1 204 ? 23.808 5.684 -12.920 1.00 74.44 204 GLY A O 1
ATOM 1545 N N . LEU A 1 205 ? 24.083 3.803 -14.119 1.00 79.38 205 LEU A N 1
ATOM 1546 C CA . LEU A 1 205 ? 23.095 3.005 -13.394 1.00 79.38 205 LEU A CA 1
ATOM 1547 C C . LEU A 1 205 ? 23.468 2.937 -11.913 1.00 79.38 205 LEU A C 1
ATOM 1549 O O . LEU A 1 205 ? 22.703 3.409 -11.076 1.00 79.38 205 LEU A O 1
ATOM 1553 N N . ALA A 1 206 ? 24.653 2.415 -11.586 1.00 74.44 206 ALA A N 1
ATOM 1554 C CA . ALA A 1 206 ? 25.076 2.232 -10.198 1.00 74.44 206 ALA A CA 1
ATOM 1555 C C . ALA A 1 206 ? 25.101 3.548 -9.401 1.00 74.44 206 ALA A C 1
ATOM 1557 O O . ALA A 1 206 ? 24.688 3.578 -8.246 1.00 74.44 206 ALA A O 1
ATOM 1558 N N . THR A 1 207 ? 25.545 4.644 -10.017 1.00 77.62 207 THR A N 1
ATOM 1559 C CA . THR A 1 207 ? 25.720 5.929 -9.324 1.00 77.62 207 THR A CA 1
ATOM 1560 C C . THR A 1 207 ? 24.429 6.733 -9.164 1.00 77.62 207 THR A C 1
ATOM 1562 O O . THR A 1 207 ? 24.279 7.399 -8.144 1.00 77.62 207 THR A O 1
ATOM 1565 N N . LEU A 1 208 ? 23.476 6.668 -10.103 1.00 78.50 208 LEU A N 1
ATOM 1566 C CA . LEU A 1 208 ? 22.205 7.403 -9.989 1.00 78.50 208 LEU A CA 1
ATOM 1567 C C . LEU A 1 208 ? 21.135 6.614 -9.259 1.00 78.50 208 LEU A C 1
ATOM 1569 O O . LEU A 1 208 ? 20.433 7.139 -8.400 1.00 78.50 208 LEU A O 1
ATOM 1573 N N . THR A 1 209 ? 20.963 5.354 -9.636 1.00 83.75 209 THR A N 1
ATOM 1574 C CA . THR A 1 209 ? 19.747 4.628 -9.272 1.00 83.75 209 THR A CA 1
ATOM 1575 C C . THR A 1 209 ? 19.835 4.015 -7.884 1.00 83.75 209 THR A C 1
ATOM 1577 O O . THR A 1 209 ? 18.843 4.056 -7.161 1.00 83.75 209 THR A O 1
ATOM 1580 N N . LEU A 1 210 ? 21.009 3.534 -7.452 1.00 83.75 210 LEU A N 1
ATOM 1581 C CA . LEU A 1 210 ? 21.171 2.972 -6.106 1.00 83.75 210 LEU A CA 1
ATOM 1582 C C . LEU A 1 210 ? 20.897 4.007 -5.001 1.00 83.75 210 LEU A C 1
ATOM 1584 O O . LEU A 1 210 ? 20.106 3.693 -4.106 1.00 83.75 210 LEU A O 1
ATOM 1588 N N . PRO A 1 211 ? 21.440 5.245 -5.048 1.00 83.38 211 PRO A N 1
ATOM 1589 C CA . PRO A 1 211 ? 21.098 6.263 -4.057 1.00 83.38 211 PRO A CA 1
ATOM 1590 C C . PRO A 1 211 ? 19.615 6.634 -4.071 1.00 83.38 211 PRO A C 1
ATOM 1592 O O . PRO A 1 211 ? 19.026 6.804 -3.008 1.00 83.38 211 PRO A O 1
ATOM 1595 N N . LEU A 1 212 ? 18.988 6.716 -5.251 1.00 84.62 212 LEU A N 1
ATOM 1596 C CA . LEU A 1 212 ? 17.562 7.042 -5.373 1.00 84.62 212 LEU A CA 1
ATOM 1597 C C . LEU A 1 212 ? 16.659 5.928 -4.842 1.00 84.62 212 LEU A C 1
ATOM 1599 O O . LEU A 1 212 ? 15.658 6.220 -4.192 1.00 84.62 212 LEU A O 1
ATOM 1603 N N . ILE A 1 213 ? 17.015 4.662 -5.076 1.00 89.38 213 ILE A N 1
ATOM 1604 C CA . ILE A 1 213 ? 16.316 3.515 -4.488 1.00 89.38 213 ILE A CA 1
ATOM 1605 C C . ILE A 1 213 ? 16.467 3.544 -2.968 1.00 89.38 213 ILE A C 1
ATOM 1607 O O . ILE A 1 213 ? 15.472 3.403 -2.263 1.00 89.38 213 ILE A O 1
ATOM 1611 N N . CYS A 1 214 ? 17.683 3.766 -2.459 1.00 87.88 214 CYS A N 1
ATOM 1612 C CA . CYS A 1 214 ? 17.942 3.854 -1.023 1.00 87.88 214 CYS A CA 1
ATOM 1613 C C . CYS A 1 214 ? 17.118 4.979 -0.380 1.00 87.88 214 CYS A C 1
ATOM 1615 O O . CYS A 1 214 ? 16.384 4.752 0.580 1.00 87.88 214 CYS A O 1
ATOM 1617 N N . LEU A 1 215 ? 17.151 6.174 -0.971 1.00 85.06 215 LEU A N 1
ATOM 1618 C CA . LEU A 1 215 ? 16.364 7.316 -0.522 1.00 85.06 215 LEU A CA 1
ATOM 1619 C C . LEU A 1 215 ? 14.857 7.021 -0.572 1.00 85.06 215 LEU A C 1
ATOM 1621 O O . LEU A 1 215 ? 14.143 7.300 0.389 1.00 85.06 215 LEU A O 1
ATOM 1625 N N . GLY A 1 216 ? 14.376 6.419 -1.662 1.00 87.56 216 GLY A N 1
ATOM 1626 C CA . GLY A 1 216 ? 12.977 6.029 -1.811 1.00 87.56 216 GLY A CA 1
ATOM 1627 C C . GLY A 1 216 ? 12.540 4.977 -0.790 1.00 87.56 216 GLY A C 1
ATOM 1628 O O . GLY A 1 216 ? 11.409 5.028 -0.307 1.00 87.56 216 GLY A O 1
ATOM 1629 N N . ALA A 1 217 ? 13.430 4.058 -0.413 1.00 89.50 217 ALA A N 1
ATOM 1630 C CA . ALA A 1 217 ? 13.180 3.070 0.630 1.00 89.50 217 ALA A CA 1
ATOM 1631 C C . ALA A 1 217 ? 13.100 3.717 2.022 1.00 89.50 217 ALA A C 1
ATOM 1633 O O . ALA A 1 217 ? 12.199 3.384 2.791 1.00 89.50 217 ALA A O 1
ATOM 1634 N N . VAL A 1 218 ? 13.980 4.678 2.328 1.00 86.94 218 VAL A N 1
ATOM 1635 C CA . VAL A 1 218 ? 13.919 5.461 3.576 1.00 86.94 218 VAL A CA 1
ATOM 1636 C C . VAL A 1 218 ? 12.630 6.282 3.637 1.00 86.94 218 VAL A C 1
ATOM 1638 O O . VAL A 1 218 ? 11.943 6.268 4.657 1.00 86.94 218 VAL A O 1
ATOM 1641 N N . GLU A 1 219 ? 12.254 6.948 2.543 1.00 83.94 219 GLU A N 1
ATOM 1642 C CA . GLU A 1 219 ? 10.998 7.700 2.452 1.00 83.94 219 GLU A CA 1
ATOM 1643 C C . GLU A 1 219 ? 9.787 6.786 2.670 1.00 83.94 219 GLU A C 1
ATOM 1645 O O . GLU A 1 219 ? 8.896 7.117 3.451 1.00 83.94 219 GLU A O 1
ATOM 1650 N N . TYR A 1 220 ? 9.775 5.604 2.048 1.00 88.56 220 TYR A N 1
ATOM 1651 C CA . TYR A 1 220 ? 8.723 4.617 2.266 1.00 88.56 220 TYR A CA 1
ATOM 1652 C C . TYR A 1 220 ? 8.674 4.133 3.720 1.00 88.56 220 TYR A C 1
ATOM 1654 O O . TYR A 1 220 ? 7.588 4.070 4.293 1.00 88.56 220 TYR A O 1
ATOM 1662 N N . ALA A 1 221 ? 9.819 3.838 4.342 1.00 88.88 221 ALA A N 1
ATOM 1663 C CA . ALA A 1 221 ? 9.883 3.419 5.740 1.00 88.88 221 ALA A CA 1
ATOM 1664 C C . ALA A 1 221 ? 9.344 4.506 6.680 1.00 88.88 221 ALA A C 1
ATOM 1666 O O . ALA A 1 221 ? 8.533 4.219 7.560 1.00 88.88 221 ALA A O 1
ATOM 1667 N N . LEU A 1 222 ? 9.712 5.768 6.452 1.00 85.31 222 LEU A N 1
ATOM 1668 C CA . LEU A 1 222 ? 9.158 6.884 7.209 1.00 85.31 222 LEU A CA 1
ATOM 1669 C C . LEU A 1 222 ? 7.657 7.019 6.963 1.00 85.31 222 LEU A C 1
ATOM 1671 O O . LEU A 1 222 ? 6.902 7.073 7.928 1.00 85.31 222 LEU A O 1
ATOM 1675 N N . ASN A 1 223 ? 7.195 7.007 5.712 1.00 85.81 223 ASN A N 1
ATOM 1676 C CA . ASN A 1 223 ? 5.765 7.067 5.394 1.00 85.81 223 ASN A CA 1
ATOM 1677 C C . ASN A 1 223 ? 4.991 5.910 6.045 1.00 85.81 223 ASN A C 1
ATOM 1679 O O . ASN A 1 223 ? 3.867 6.109 6.500 1.00 85.81 223 ASN A O 1
ATOM 1683 N N . ARG A 1 224 ? 5.598 4.721 6.146 1.00 87.94 224 ARG A N 1
ATOM 1684 C CA . ARG A 1 224 ? 5.040 3.553 6.837 1.00 87.94 224 ARG A CA 1
ATOM 1685 C C . ARG A 1 224 ? 4.865 3.817 8.331 1.00 87.94 224 ARG A C 1
ATOM 1687 O O . ARG A 1 224 ? 3.788 3.544 8.852 1.00 87.94 224 ARG A O 1
ATOM 1694 N N . VAL A 1 225 ? 5.886 4.358 8.997 1.00 86.94 225 VAL A N 1
ATOM 1695 C CA . VAL A 1 225 ? 5.823 4.726 10.423 1.00 86.94 225 VAL A CA 1
ATOM 1696 C C . VAL A 1 225 ? 4.744 5.783 10.655 1.00 86.94 225 VAL A C 1
ATOM 1698 O O . VAL A 1 225 ? 3.852 5.574 11.469 1.00 86.94 225 VAL A O 1
ATOM 1701 N N . HIS A 1 226 ? 4.728 6.847 9.850 1.00 84.19 226 HIS A N 1
ATOM 1702 C CA . HIS A 1 226 ? 3.707 7.898 9.934 1.00 84.19 226 HIS A CA 1
ATOM 1703 C C . HIS A 1 226 ? 2.293 7.375 9.721 1.00 84.19 226 HIS A C 1
ATOM 1705 O O . HIS A 1 226 ? 1.350 7.813 10.377 1.00 84.19 226 HIS A O 1
ATOM 1711 N N . TRP A 1 227 ? 2.129 6.461 8.769 1.00 87.12 227 TRP A N 1
ATOM 1712 C CA . TRP A 1 227 ? 0.853 5.820 8.512 1.00 87.12 227 TRP A CA 1
ATOM 1713 C C . TRP A 1 227 ? 0.391 5.007 9.727 1.00 87.12 227 TRP A C 1
ATOM 1715 O O . TRP A 1 227 ? -0.758 5.146 10.138 1.00 87.12 227 TRP A O 1
ATOM 1725 N N . PHE A 1 228 ? 1.289 4.243 10.357 1.00 88.44 228 PHE A N 1
ATOM 1726 C CA . PHE A 1 228 ? 0.994 3.530 11.602 1.00 88.44 228 PHE A CA 1
ATOM 1727 C C . PHE A 1 228 ? 0.632 4.481 12.747 1.00 88.44 228 PHE A C 1
ATOM 1729 O O . PHE A 1 228 ? -0.371 4.258 13.422 1.00 88.44 228 PHE A O 1
ATOM 1736 N N . ASP A 1 229 ? 1.381 5.568 12.924 1.00 85.62 229 ASP A N 1
ATOM 1737 C CA . ASP A 1 229 ? 1.119 6.559 13.972 1.00 85.62 229 ASP A CA 1
ATOM 1738 C C . ASP A 1 229 ? -0.241 7.244 13.786 1.00 85.62 229 ASP A C 1
ATOM 1740 O O . ASP A 1 229 ? -0.976 7.455 14.749 1.00 85.62 229 ASP A O 1
ATOM 1744 N N . ARG A 1 230 ? -0.655 7.488 12.536 1.00 84.00 230 ARG A N 1
ATOM 1745 C CA . ARG A 1 230 ? -1.996 8.008 12.223 1.00 84.00 230 ARG A CA 1
ATOM 1746 C C . ARG A 1 230 ? -3.120 7.024 12.531 1.00 84.00 230 ARG A C 1
ATOM 1748 O O . ARG A 1 230 ? -4.245 7.469 12.768 1.00 84.00 230 ARG A O 1
ATOM 1755 N N . LEU A 1 231 ? -2.838 5.723 12.536 1.00 88.44 231 LEU A N 1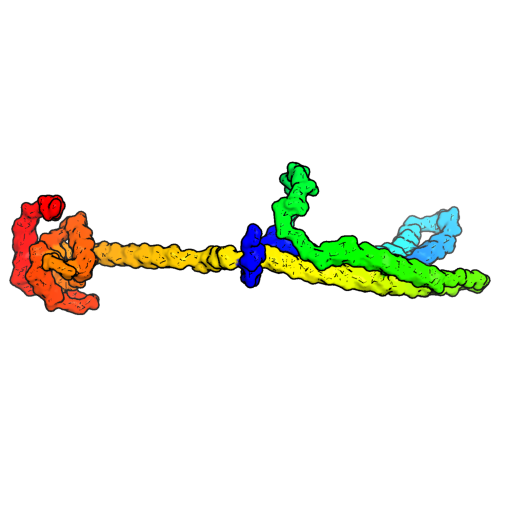
ATOM 1756 C CA . LEU A 1 231 ? -3.816 4.692 12.878 1.00 88.44 231 LEU A CA 1
ATOM 1757 C C . LEU A 1 231 ? -3.935 4.450 14.381 1.00 88.44 231 LEU A C 1
ATOM 1759 O O . LEU A 1 231 ? -4.959 3.906 14.801 1.00 88.44 231 LEU A O 1
ATOM 1763 N N . ARG A 1 232 ? -2.952 4.874 15.189 1.00 88.12 232 ARG A N 1
ATOM 1764 C CA . ARG A 1 232 ? -2.998 4.715 16.648 1.00 88.12 232 ARG A CA 1
ATOM 1765 C C . ARG A 1 232 ? -4.264 5.369 17.213 1.00 88.12 232 ARG A C 1
ATOM 1767 O O . ARG A 1 232 ? -4.477 6.569 16.993 1.00 88.12 232 ARG A O 1
ATOM 1774 N N . PRO A 1 233 ? -5.148 4.618 17.885 1.00 87.38 233 PRO A N 1
ATOM 1775 C CA . PRO A 1 233 ? -6.275 5.209 18.592 1.00 87.38 233 PRO A CA 1
ATOM 1776 C C . PRO A 1 233 ? -5.804 5.997 19.816 1.00 87.38 233 PRO A C 1
ATOM 1778 O O . PRO A 1 233 ? -4.781 5.673 20.419 1.00 87.38 233 PRO A O 1
ATOM 1781 N N . SER A 1 234 ? -6.595 6.990 20.225 1.00 87.75 234 SER A N 1
ATOM 1782 C CA . SER A 1 234 ? -6.528 7.472 21.606 1.00 87.75 234 SER A CA 1
ATOM 1783 C C . SER A 1 234 ? -7.066 6.410 22.570 1.00 87.75 234 SER A C 1
ATOM 1785 O O . SER A 1 234 ? -7.832 5.526 22.169 1.00 87.75 234 SER A O 1
ATOM 1787 N N . SER A 1 235 ? -6.700 6.499 23.846 1.00 85.50 235 SER A N 1
ATOM 1788 C CA . SER A 1 235 ? -7.161 5.579 24.900 1.00 85.50 235 SER A CA 1
ATOM 1789 C C . SER A 1 235 ? -8.694 5.396 24.918 1.00 85.50 235 SER A C 1
ATOM 1791 O O . SER A 1 235 ? -9.202 4.271 24.979 1.00 85.50 235 SER A O 1
ATOM 1793 N N . ASP A 1 236 ? -9.444 6.489 24.768 1.00 85.25 236 ASP A N 1
ATOM 1794 C CA . ASP A 1 236 ? -10.906 6.476 24.694 1.00 85.25 236 ASP A CA 1
ATOM 1795 C C . ASP A 1 236 ? -11.443 5.843 23.407 1.00 85.25 236 ASP A C 1
ATOM 1797 O O . ASP A 1 236 ? -12.437 5.112 23.443 1.00 85.25 236 ASP A O 1
ATOM 1801 N N . GLN A 1 237 ? -10.793 6.083 22.264 1.00 84.69 237 GLN A N 1
ATOM 1802 C CA . GLN A 1 237 ? -11.172 5.450 21.000 1.00 84.69 237 GLN A CA 1
ATOM 1803 C C . GLN A 1 237 ? -10.928 3.940 21.031 1.00 84.69 237 GLN A C 1
ATOM 1805 O O . GLN A 1 237 ? -11.781 3.185 20.567 1.00 84.69 237 GLN A O 1
ATOM 1810 N N . ALA A 1 238 ? -9.815 3.494 21.621 1.00 86.75 238 ALA A N 1
ATOM 1811 C CA . ALA A 1 238 ? -9.504 2.076 21.772 1.00 86.75 238 ALA A CA 1
ATOM 1812 C C . ALA A 1 238 ? -10.580 1.363 22.606 1.00 86.75 238 ALA A C 1
ATOM 1814 O O . ALA A 1 238 ? -11.114 0.337 22.191 1.00 86.75 238 ALA A O 1
ATOM 1815 N N . ARG A 1 239 ? -10.992 1.960 23.737 1.00 84.19 239 ARG A N 1
ATOM 1816 C CA . ARG A 1 239 ? -12.083 1.426 24.573 1.00 84.19 239 ARG A CA 1
ATOM 1817 C C . ARG A 1 239 ? -13.413 1.349 23.827 1.00 84.19 239 ARG A C 1
ATOM 1819 O O . ARG A 1 239 ? -14.161 0.393 24.026 1.00 84.19 239 ARG A O 1
ATOM 1826 N N . ARG A 1 240 ? -13.735 2.348 22.998 1.00 84.81 240 ARG A N 1
ATOM 1827 C CA . ARG A 1 240 ? -14.953 2.339 22.170 1.00 84.81 240 ARG A CA 1
ATOM 1828 C C . ARG A 1 240 ? -14.911 1.227 21.126 1.00 84.81 240 ARG A C 1
ATOM 1830 O O . ARG A 1 240 ? -15.892 0.505 21.009 1.00 84.81 240 ARG A O 1
ATOM 1837 N N . GLU A 1 241 ? -13.779 1.022 20.457 1.00 84.19 241 GLU A N 1
ATOM 1838 C CA . GLU A 1 241 ? -13.626 -0.084 19.504 1.00 84.19 241 GLU A CA 1
ATOM 1839 C C . GLU A 1 241 ? -13.787 -1.451 20.156 1.00 84.19 241 GLU A C 1
ATOM 1841 O O . GLU A 1 241 ? -14.496 -2.298 19.617 1.00 84.19 241 GLU A O 1
ATOM 1846 N N . THR A 1 242 ? -13.189 -1.667 21.331 1.00 84.12 242 THR A N 1
ATOM 1847 C CA . THR A 1 242 ? -13.379 -2.919 22.074 1.00 84.12 242 THR A CA 1
ATOM 1848 C C . THR A 1 242 ? -14.853 -3.129 22.415 1.00 84.12 242 THR A C 1
ATOM 1850 O O . THR A 1 242 ? -15.376 -4.220 22.212 1.00 84.12 242 THR A O 1
ATOM 1853 N N . ARG A 1 243 ? -15.556 -2.075 22.855 1.00 84.06 243 ARG A N 1
ATOM 1854 C CA . ARG A 1 243 ? -17.001 -2.139 23.138 1.00 84.06 243 ARG A CA 1
ATOM 1855 C C . ARG A 1 243 ? -17.840 -2.435 21.895 1.00 84.06 243 ARG A C 1
ATOM 1857 O O . ARG A 1 243 ? -18.824 -3.158 22.003 1.00 84.06 243 ARG A O 1
ATOM 1864 N N . GLU A 1 244 ? -17.482 -1.893 20.734 1.00 81.38 244 GLU A N 1
ATOM 1865 C CA . GLU A 1 244 ? -18.181 -2.178 19.475 1.00 81.38 244 GLU A CA 1
ATOM 1866 C C . GLU A 1 244 ? -17.972 -3.621 19.008 1.00 81.38 244 GLU A C 1
ATOM 1868 O O . GLU A 1 244 ? -18.904 -4.235 18.494 1.00 81.38 244 GLU A O 1
ATOM 1873 N N . ILE A 1 245 ? -16.764 -4.165 19.190 1.00 78.69 245 ILE A N 1
ATOM 1874 C CA . ILE A 1 245 ? -16.417 -5.526 18.763 1.00 78.69 245 ILE A CA 1
ATOM 1875 C C . ILE A 1 245 ? -17.011 -6.573 19.715 1.00 78.69 245 ILE A C 1
ATOM 1877 O O . ILE A 1 245 ? -17.623 -7.538 19.264 1.00 78.69 245 ILE A O 1
ATOM 1881 N N . GLU A 1 246 ? -16.849 -6.398 21.028 1.00 78.31 246 GLU A N 1
ATOM 1882 C CA . GLU A 1 246 ? -17.331 -7.354 22.038 1.00 78.31 246 GLU A CA 1
ATOM 1883 C C . GLU A 1 246 ? -18.831 -7.198 22.341 1.00 78.31 246 GLU A C 1
ATOM 1885 O O . GLU A 1 246 ? -19.458 -8.089 22.928 1.00 78.31 246 GLU A O 1
ATOM 1890 N N . GLY A 1 247 ? -19.420 -6.083 21.903 1.00 73.00 247 GLY A N 1
ATOM 1891 C CA . GLY A 1 247 ? -20.761 -5.661 22.270 1.00 73.00 247 GLY A CA 1
ATOM 1892 C C . GLY A 1 247 ? -20.814 -5.109 23.695 1.00 73.00 247 GLY A C 1
ATOM 1893 O O . GLY A 1 247 ? -20.009 -5.439 24.566 1.00 73.00 247 GLY A O 1
ATOM 1894 N N . ASP A 1 248 ? -21.803 -4.257 23.962 1.00 75.25 248 ASP A N 1
ATOM 1895 C CA . ASP A 1 248 ? -21.946 -3.675 25.292 1.00 75.25 248 ASP A CA 1
ATOM 1896 C C . ASP A 1 248 ? -22.273 -4.761 26.331 1.00 75.25 248 ASP A C 1
ATOM 1898 O O . ASP A 1 248 ? -23.261 -5.506 26.225 1.00 75.25 248 ASP A O 1
ATOM 1902 N N . VAL A 1 249 ? -21.465 -4.813 27.389 1.00 74.00 249 VAL A N 1
ATOM 1903 C CA . VAL A 1 249 ? -21.706 -5.659 28.560 1.00 74.00 249 VAL A CA 1
ATOM 1904 C C . VAL A 1 249 ? -23.086 -5.362 29.150 1.00 74.00 249 VAL A C 1
ATOM 1906 O O . VAL A 1 249 ? -23.765 -6.278 29.628 1.00 74.00 249 VAL A O 1
ATOM 1909 N N . GLU A 1 250 ? -23.551 -4.113 29.076 1.00 78.94 250 GLU A N 1
ATOM 1910 C CA . GLU A 1 250 ? -24.895 -3.740 29.503 1.00 78.94 250 GLU A CA 1
ATOM 1911 C C . GLU A 1 250 ? -25.979 -4.395 28.655 1.00 78.94 250 GLU A C 1
ATOM 1913 O O . GLU A 1 250 ? -26.948 -4.914 29.213 1.00 78.94 250 GLU A O 1
ATOM 1918 N N . TRP A 1 251 ? -25.816 -4.445 27.331 1.00 76.06 251 TRP A N 1
ATOM 1919 C CA . TRP A 1 251 ? -26.758 -5.126 26.442 1.00 76.06 251 TRP A CA 1
ATOM 1920 C C . TRP A 1 251 ? -26.780 -6.630 26.700 1.00 76.06 251 T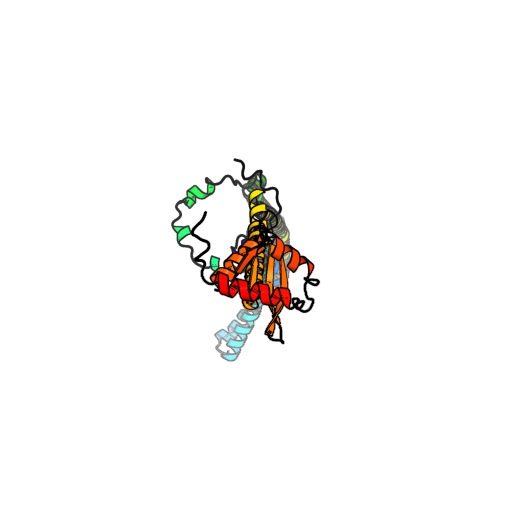RP A C 1
ATOM 1922 O O . TRP A 1 251 ? -27.860 -7.225 26.763 1.00 76.06 251 TRP A O 1
ATOM 1932 N N . LYS A 1 252 ? -25.621 -7.246 26.964 1.00 79.81 252 LYS A N 1
ATOM 1933 C CA . LYS A 1 252 ? -25.544 -8.660 27.362 1.00 79.81 252 LYS A CA 1
ATOM 1934 C C . LYS A 1 252 ? -26.277 -8.915 28.684 1.00 79.81 252 LYS A C 1
ATOM 1936 O O . LYS A 1 252 ? -27.071 -9.854 28.771 1.00 79.81 252 LYS A O 1
ATOM 1941 N N . ARG A 1 253 ? -26.089 -8.051 29.691 1.00 84.75 253 ARG A N 1
ATOM 1942 C CA . ARG A 1 253 ? -26.791 -8.126 30.988 1.00 84.75 253 ARG A CA 1
ATOM 1943 C C . ARG A 1 253 ? -28.297 -7.878 30.849 1.00 84.75 253 ARG A C 1
ATOM 1945 O O . ARG A 1 253 ? -29.083 -8.625 31.430 1.00 84.75 253 ARG A O 1
ATOM 1952 N N . LYS A 1 254 ? -28.719 -6.873 30.071 1.00 86.44 254 LYS A N 1
ATOM 1953 C CA . LYS A 1 254 ? -30.136 -6.581 29.776 1.00 86.44 254 LYS A CA 1
ATOM 1954 C C . LYS A 1 254 ? -30.798 -7.765 29.076 1.00 86.44 254 LYS A C 1
ATOM 1956 O O . LYS A 1 254 ? -31.851 -8.215 29.520 1.00 86.44 254 LYS A O 1
ATOM 1961 N N . ARG A 1 255 ? -30.142 -8.341 28.063 1.00 85.19 255 ARG A N 1
ATOM 1962 C CA . ARG A 1 255 ? -30.614 -9.542 27.362 1.00 85.19 255 ARG A CA 1
ATOM 1963 C C . ARG A 1 255 ? -30.781 -10.723 28.315 1.00 85.19 255 ARG A C 1
ATOM 1965 O O . ARG A 1 255 ? -31.820 -11.372 28.296 1.00 85.19 255 ARG A O 1
ATOM 1972 N N . GLN A 1 256 ? -29.799 -10.991 29.177 1.00 87.88 256 GLN A N 1
ATOM 1973 C CA . GLN A 1 256 ? -29.892 -12.070 30.168 1.00 87.88 256 GLN A CA 1
ATOM 1974 C C . GLN A 1 256 ? -31.042 -11.857 31.163 1.00 87.88 256 GLN A C 1
ATOM 1976 O O . GLN A 1 256 ? -31.770 -12.804 31.463 1.00 87.88 256 GLN A O 1
ATOM 1981 N N . LYS A 1 257 ? -31.243 -10.621 31.644 1.00 88.94 257 LYS A N 1
ATOM 1982 C CA . LYS A 1 257 ? -32.380 -10.272 32.513 1.00 88.94 257 LYS A CA 1
ATOM 1983 C C . LYS A 1 257 ? -33.718 -10.507 31.810 1.00 88.94 257 LYS A C 1
ATOM 1985 O O . LYS A 1 257 ? -34.585 -11.154 32.391 1.00 88.94 257 LYS A O 1
ATOM 1990 N N . LEU A 1 258 ? -33.852 -10.063 30.560 1.00 90.19 258 LEU A N 1
ATOM 1991 C CA . LEU A 1 258 ? -35.065 -10.251 29.763 1.00 90.19 258 LEU A CA 1
ATOM 1992 C C . LEU A 1 258 ? -35.362 -11.738 29.522 1.00 90.19 258 LEU A C 1
ATOM 1994 O O . LEU A 1 258 ? -36.477 -12.191 29.753 1.00 90.19 258 LEU A O 1
ATOM 1998 N N . VAL A 1 259 ? -34.354 -12.530 29.139 1.00 90.06 259 VAL A N 1
ATOM 1999 C CA . VAL A 1 259 ? -34.506 -13.985 28.948 1.00 90.06 259 VAL A CA 1
ATOM 2000 C C . VAL A 1 259 ? -34.950 -14.671 30.242 1.00 90.06 259 VAL A C 1
ATOM 2002 O O . VAL A 1 259 ? -35.811 -15.551 30.208 1.00 90.06 259 VAL A O 1
ATOM 2005 N N . ARG A 1 260 ? -34.399 -14.268 31.394 1.00 88.19 260 ARG A N 1
ATOM 2006 C CA . ARG A 1 260 ? -34.818 -14.796 32.698 1.00 88.19 260 ARG A CA 1
ATOM 2007 C C . ARG A 1 260 ? -36.274 -14.444 33.008 1.00 88.19 260 ARG A C 1
ATOM 2009 O O . ARG A 1 260 ? -36.999 -15.324 33.461 1.00 88.19 260 ARG A O 1
ATOM 2016 N N . GLN A 1 261 ? -36.694 -13.208 32.743 1.00 87.00 261 GLN A N 1
ATOM 2017 C CA . GLN A 1 261 ? -38.081 -12.777 32.934 1.00 87.00 261 GLN A CA 1
ATOM 2018 C C . GLN A 1 261 ? -39.040 -13.574 32.044 1.00 87.00 261 GLN A C 1
ATOM 2020 O O . GLN A 1 261 ? -39.982 -14.155 32.565 1.00 87.00 261 GLN A O 1
ATOM 2025 N N . ILE A 1 262 ? -38.747 -13.712 30.746 1.00 86.38 262 ILE A N 1
ATOM 2026 C CA . ILE A 1 262 ? -39.572 -14.497 29.810 1.00 86.38 262 ILE A CA 1
ATOM 2027 C C . ILE A 1 262 ? -39.729 -15.946 30.293 1.00 86.38 262 ILE A C 1
ATOM 2029 O O . ILE A 1 262 ? -40.840 -16.470 30.318 1.00 86.38 262 ILE A O 1
ATOM 2033 N N . ARG A 1 263 ? -38.636 -16.591 30.730 1.00 85.25 263 ARG A N 1
ATOM 2034 C CA . ARG A 1 263 ? -38.685 -17.961 31.275 1.00 85.25 263 ARG A CA 1
ATOM 2035 C C . ARG A 1 263 ? -39.529 -18.057 32.544 1.00 85.25 263 ARG A C 1
ATOM 2037 O O . ARG A 1 263 ? -40.260 -19.026 32.704 1.00 85.25 263 ARG A O 1
ATOM 2044 N N . GLN A 1 264 ? -39.427 -17.076 33.441 1.00 84.50 264 GLN A N 1
ATOM 2045 C CA . GLN A 1 264 ? -40.238 -17.035 34.659 1.00 84.50 264 GLN A CA 1
ATOM 2046 C C . GLN A 1 264 ? -41.723 -16.862 34.336 1.00 84.50 264 GLN A C 1
ATOM 2048 O O . GLN A 1 264 ? -42.545 -17.583 34.892 1.00 84.50 264 GLN A O 1
ATOM 2053 N N . THR A 1 265 ? -42.066 -15.965 33.411 1.00 83.25 265 THR A N 1
ATOM 2054 C CA . THR A 1 265 ? -43.450 -15.758 32.974 1.00 83.25 265 THR A CA 1
ATOM 2055 C C . THR A 1 265 ? -44.021 -17.019 32.328 1.00 83.25 265 THR A C 1
ATOM 2057 O O . THR A 1 265 ? -45.091 -17.457 32.737 1.00 83.25 265 THR A O 1
ATOM 2060 N N . ALA A 1 266 ? -43.277 -17.656 31.417 1.00 84.38 266 ALA A N 1
ATOM 2061 C CA . ALA A 1 266 ? -43.691 -18.899 30.766 1.00 84.38 266 ALA A CA 1
ATOM 2062 C C . ALA A 1 266 ? -43.870 -20.063 31.759 1.00 84.38 266 ALA A C 1
ATOM 2064 O O . ALA A 1 266 ? -44.809 -20.845 31.633 1.00 84.38 266 ALA A O 1
ATOM 2065 N N . ALA A 1 267 ? -43.005 -20.167 32.775 1.00 84.12 267 ALA A N 1
ATOM 2066 C CA . ALA A 1 267 ? -43.146 -21.170 33.828 1.00 84.12 267 ALA A CA 1
ATOM 2067 C C . ALA A 1 267 ? -44.409 -20.943 34.674 1.00 84.12 267 ALA A C 1
ATOM 2069 O O . ALA A 1 267 ? -45.112 -21.901 34.986 1.00 84.12 267 ALA A O 1
ATOM 2070 N N . ILE A 1 268 ? -44.722 -19.686 35.015 1.00 83.88 268 ILE A N 1
ATOM 2071 C CA . ILE A 1 268 ? -45.967 -19.340 35.716 1.00 83.88 268 ILE A CA 1
ATOM 2072 C C . ILE A 1 268 ? -47.180 -19.668 34.834 1.00 83.88 268 ILE A C 1
ATOM 2074 O O . ILE A 1 268 ? -48.143 -20.232 35.341 1.00 83.88 268 ILE A O 1
ATOM 2078 N N . ASP A 1 269 ? -47.132 -19.371 33.532 1.00 84.31 269 ASP A N 1
ATOM 2079 C CA . ASP A 1 269 ? -48.222 -19.677 32.593 1.00 84.31 269 ASP A CA 1
ATOM 2080 C C . ASP A 1 269 ? -48.526 -21.169 32.499 1.00 84.31 269 ASP A C 1
ATOM 2082 O O . ASP A 1 269 ? -49.683 -21.571 32.634 1.00 84.31 269 ASP A O 1
ATOM 2086 N N . ALA A 1 270 ? -47.488 -21.994 32.341 1.00 84.25 270 ALA A N 1
ATOM 2087 C CA . ALA A 1 270 ? -47.632 -23.445 32.347 1.00 84.25 270 ALA A CA 1
ATOM 2088 C C . ALA A 1 270 ? -48.235 -23.942 33.671 1.00 84.25 270 ALA A C 1
ATOM 2090 O O . ALA A 1 270 ? -49.147 -24.766 33.675 1.00 84.25 270 ALA A O 1
ATOM 2091 N N . LEU A 1 271 ? -47.792 -23.383 34.802 1.00 83.75 271 LEU A N 1
ATOM 2092 C CA . LEU A 1 271 ? -48.319 -23.755 36.111 1.00 83.75 271 LEU A CA 1
ATOM 2093 C C . LEU A 1 271 ? -49.808 -23.390 36.253 1.00 83.75 271 LEU A C 1
ATOM 2095 O O . LEU A 1 271 ? -50.605 -24.189 36.740 1.00 83.75 271 LEU A O 1
ATOM 2099 N N . VAL A 1 272 ? -50.215 -22.195 35.817 1.00 83.75 272 VAL A N 1
ATOM 2100 C CA . VAL A 1 272 ? -51.617 -21.741 35.882 1.00 83.75 272 VAL A CA 1
ATOM 2101 C C . VAL A 1 272 ? -52.531 -22.588 34.986 1.00 83.75 272 VAL A C 1
ATOM 2103 O O . VAL A 1 272 ? -53.678 -22.849 35.366 1.00 83.75 272 VAL A O 1
ATOM 2106 N N . ALA A 1 273 ? -52.035 -23.065 33.840 1.00 83.25 273 ALA A N 1
ATOM 2107 C CA . ALA A 1 273 ? -52.789 -23.943 32.945 1.00 83.25 273 ALA A CA 1
ATOM 2108 C C . ALA A 1 273 ? -53.228 -25.245 33.643 1.00 83.25 273 ALA A C 1
ATOM 2110 O O . ALA A 1 273 ? -54.404 -25.600 33.563 1.00 83.25 273 ALA A O 1
ATOM 2111 N N . ASP A 1 274 ? -52.343 -25.867 34.424 1.00 82.38 274 ASP A N 1
ATOM 2112 C CA . ASP A 1 274 ? -52.614 -27.126 35.141 1.00 82.38 274 ASP A CA 1
ATOM 2113 C C . ASP A 1 274 ? -53.357 -26.940 36.478 1.00 82.38 274 ASP A C 1
ATOM 2115 O O . ASP A 1 274 ? -53.709 -27.899 37.166 1.00 82.38 274 ASP A O 1
ATOM 2119 N N . THR A 1 275 ? -53.595 -25.698 36.897 1.00 81.56 275 THR A N 1
ATOM 2120 C CA . THR A 1 275 ? -54.155 -25.393 38.217 1.00 81.56 275 THR A CA 1
ATOM 2121 C C . THR A 1 275 ? -55.676 -25.556 38.253 1.00 81.56 275 THR A C 1
ATOM 2123 O O . THR A 1 275 ? -56.395 -24.914 37.491 1.00 81.56 275 THR A O 1
ATOM 2126 N N . ALA A 1 276 ? -56.185 -26.342 39.204 1.00 80.75 276 ALA A N 1
ATOM 2127 C CA . ALA A 1 276 ? -57.612 -26.455 3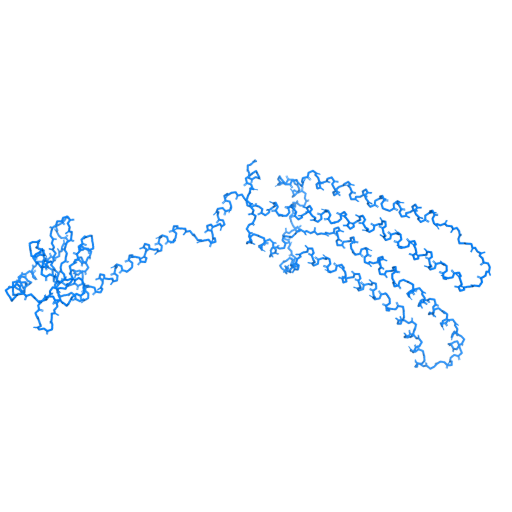9.503 1.00 80.75 276 ALA A CA 1
ATOM 2128 C C . ALA A 1 276 ? -58.062 -25.447 40.574 1.00 80.75 276 ALA A C 1
ATOM 2130 O O . ALA A 1 276 ? -59.108 -24.823 40.421 1.00 80.75 276 ALA A O 1
ATOM 2131 N N . VAL A 1 277 ? -57.280 -25.285 41.648 1.00 81.88 277 VAL A N 1
ATOM 2132 C CA . VAL A 1 277 ? -57.565 -24.363 42.763 1.00 81.88 277 VAL A CA 1
ATOM 2133 C C . VAL A 1 277 ? -56.251 -23.779 43.285 1.00 81.88 277 VAL A C 1
ATOM 2135 O O . VAL A 1 277 ? -55.259 -24.501 43.399 1.00 81.88 277 VAL A O 1
ATOM 2138 N N . VAL A 1 278 ? -56.242 -22.493 43.641 1.00 83.88 278 VAL A N 1
ATOM 2139 C CA . VAL A 1 278 ? -55.090 -21.843 44.291 1.00 83.88 278 VAL A CA 1
ATOM 2140 C C . VAL A 1 278 ? -55.368 -21.582 45.764 1.00 83.88 278 VAL A C 1
ATOM 2142 O O . VAL A 1 278 ? -56.366 -20.960 46.116 1.00 83.88 278 VAL A O 1
ATOM 2145 N N . VAL A 1 279 ? -54.455 -21.990 46.645 1.00 84.00 279 VAL A N 1
ATOM 2146 C CA . VAL A 1 279 ? -54.517 -21.625 48.068 1.00 84.00 279 VAL A CA 1
ATOM 2147 C C . VAL A 1 279 ? -53.380 -20.664 48.396 1.00 84.00 279 VAL A C 1
ATOM 2149 O O . VAL A 1 279 ? -52.206 -21.023 48.308 1.00 84.00 279 VAL A O 1
ATOM 2152 N N . VAL A 1 280 ? -53.730 -19.433 48.768 1.00 83.81 280 VAL A N 1
ATOM 2153 C CA . VAL A 1 280 ? -52.801 -18.327 49.030 1.00 83.81 280 VAL A CA 1
ATOM 2154 C C . VAL A 1 280 ? -52.617 -18.146 50.535 1.00 83.81 280 VAL A C 1
ATOM 2156 O O . VAL A 1 280 ? -53.583 -17.977 51.283 1.00 83.81 280 VAL A O 1
ATOM 2159 N N . GLY A 1 281 ? -51.368 -18.165 50.991 1.00 79.75 281 GLY A N 1
ATOM 2160 C CA . GLY A 1 281 ? -50.990 -17.851 52.364 1.00 79.75 281 GLY A CA 1
ATOM 2161 C C . GLY A 1 281 ? -50.840 -16.346 52.623 1.00 79.75 281 GLY A C 1
ATOM 2162 O O . GLY A 1 281 ? -50.736 -15.544 51.700 1.00 79.75 281 GLY A O 1
ATOM 2163 N N . THR A 1 282 ? -50.817 -15.943 53.896 1.00 66.06 282 THR A N 1
ATOM 2164 C CA . THR A 1 282 ? -50.644 -14.540 54.324 1.00 66.06 282 THR A CA 1
ATOM 2165 C C . THR A 1 282 ? -49.311 -14.343 55.056 1.00 66.06 282 THR A C 1
ATOM 2167 O O . THR A 1 282 ? -49.058 -15.074 56.011 1.00 66.06 282 THR A O 1
ATOM 2170 N N . GLY A 1 283 ? -48.505 -13.337 54.678 1.00 59.31 283 GLY A N 1
ATOM 2171 C CA . GLY A 1 283 ? -47.290 -12.919 55.409 1.00 59.31 283 GLY A CA 1
ATOM 2172 C C . GLY A 1 283 ? -46.001 -12.852 54.568 1.00 59.31 283 GLY A C 1
ATOM 2173 O O . GLY A 1 283 ? -46.019 -13.172 53.384 1.00 59.31 283 GLY A O 1
ATOM 2174 N N . PHE A 1 284 ? -44.887 -12.428 55.196 1.00 42.84 284 PHE A N 1
ATOM 2175 C CA . PHE A 1 284 ? -43.574 -12.071 54.599 1.00 42.84 284 PHE A CA 1
ATOM 2176 C C . PHE A 1 284 ? -42.910 -13.127 53.691 1.00 42.84 284 PHE A C 1
ATOM 2178 O O . PHE A 1 284 ? -41.978 -12.814 52.954 1.00 42.84 284 PHE A O 1
ATOM 2185 N N . SER A 1 285 ? -43.391 -14.365 53.698 1.00 54.50 285 SER A N 1
ATOM 2186 C CA . SER A 1 285 ? -43.037 -15.405 52.738 1.00 54.50 285 SER A CA 1
ATOM 2187 C C . SER A 1 285 ? -44.267 -15.722 51.892 1.00 54.50 285 SER A C 1
ATOM 2189 O O . SER A 1 285 ? -45.025 -16.633 52.212 1.00 54.50 285 SER A O 1
ATOM 2191 N N . GLY A 1 286 ? -44.495 -14.958 50.817 1.00 68.00 286 GLY A N 1
ATOM 2192 C CA . GLY A 1 286 ? -45.597 -15.224 49.887 1.00 68.00 286 GLY A CA 1
ATOM 2193 C C . GLY A 1 286 ? -45.603 -16.704 49.500 1.00 68.00 286 GLY A C 1
ATOM 2194 O O . GLY A 1 286 ? -44.638 -17.185 48.914 1.00 68.00 286 GLY A O 1
ATOM 2195 N N . LEU A 1 287 ? -46.636 -17.439 49.910 1.00 80.12 287 LEU A N 1
ATOM 2196 C CA . LEU A 1 287 ? -46.771 -18.883 49.736 1.00 80.12 287 LEU A CA 1
ATOM 2197 C C . LEU A 1 287 ? -48.064 -19.118 48.968 1.00 80.12 287 LEU A C 1
ATOM 2199 O O . LEU A 1 287 ? -49.131 -18.738 49.445 1.00 80.12 287 LEU A O 1
ATOM 2203 N N . SER A 1 288 ? -47.983 -19.749 47.806 1.00 82.94 288 SER A N 1
ATOM 2204 C CA . SER A 1 288 ? -49.159 -20.170 47.050 1.00 82.94 288 SER A CA 1
ATOM 2205 C C . SER A 1 288 ? -49.019 -21.641 46.707 1.00 82.94 288 SER A C 1
ATOM 2207 O O . SER A 1 288 ? -48.009 -22.063 46.140 1.00 82.94 288 SER A O 1
ATOM 2209 N N . VAL A 1 289 ? -50.024 -22.424 47.079 1.00 83.88 289 VAL A N 1
ATOM 2210 C CA . VAL A 1 289 ? -50.063 -23.858 46.809 1.00 83.88 289 VAL A CA 1
ATOM 2211 C C . VAL A 1 289 ? -51.011 -24.110 45.650 1.00 83.88 289 VAL A C 1
ATOM 2213 O O . VAL A 1 289 ? -52.181 -23.722 45.696 1.00 83.88 289 VAL A O 1
ATOM 2216 N N . GLN A 1 290 ? -50.482 -24.752 44.614 1.00 86.69 290 GLN A N 1
ATOM 2217 C CA . GLN A 1 290 ? -51.243 -25.227 43.473 1.00 86.69 290 GLN A CA 1
ATOM 2218 C C . GLN A 1 290 ? -51.948 -26.531 43.842 1.00 86.69 290 GLN A C 1
ATOM 2220 O O . GLN A 1 290 ? -51.307 -27.492 44.272 1.00 86.69 290 GLN A O 1
ATOM 2225 N N . LEU A 1 291 ? -53.255 -26.590 43.607 1.00 83.31 291 LEU A N 1
ATOM 2226 C CA . LEU A 1 291 ? -54.009 -27.836 43.623 1.00 83.31 291 LEU A CA 1
ATOM 2227 C C . LEU A 1 291 ? -54.374 -28.219 42.193 1.00 83.31 291 LEU A C 1
ATOM 2229 O O . LEU A 1 291 ? -54.905 -27.400 41.442 1.00 83.31 291 LEU A O 1
ATOM 2233 N N . VAL A 1 292 ? -54.099 -29.466 41.829 1.00 85.31 292 VAL A N 1
ATOM 2234 C CA . VAL A 1 292 ? -54.382 -30.051 40.513 1.00 85.31 292 VAL A CA 1
ATOM 2235 C C . VAL A 1 292 ? -55.465 -31.113 40.685 1.00 85.31 292 VAL A C 1
ATOM 2237 O O . VAL A 1 292 ? -55.607 -31.702 41.759 1.00 85.31 292 VAL A O 1
ATOM 2240 N N . ARG A 1 293 ? -56.261 -31.363 39.645 1.00 81.50 293 ARG A N 1
ATOM 2241 C CA . ARG A 1 293 ? -57.245 -32.448 39.672 1.00 81.50 293 ARG A CA 1
ATOM 2242 C C . ARG A 1 293 ? -56.556 -33.767 39.324 1.00 81.50 293 ARG A C 1
ATOM 2244 O O . ARG A 1 293 ? -56.037 -33.921 38.223 1.00 81.50 293 ARG A O 1
ATOM 2251 N N . GLY A 1 294 ? -56.532 -34.702 40.268 1.00 74.19 294 GLY A N 1
ATOM 2252 C CA . GLY A 1 294 ? -55.988 -36.040 40.065 1.00 74.19 294 GLY A CA 1
ATOM 2253 C C . GLY A 1 294 ? -56.873 -36.893 39.152 1.00 74.19 294 GLY A C 1
ATOM 2254 O O . GLY A 1 294 ? -58.040 -36.579 38.909 1.00 74.19 294 GLY A O 1
ATOM 2255 N N . ARG A 1 295 ? -56.331 -38.026 38.688 1.00 71.06 295 ARG A N 1
ATOM 2256 C CA . ARG A 1 295 ? -57.032 -38.994 37.816 1.00 71.06 295 ARG A CA 1
ATOM 2257 C C . ARG A 1 295 ? -58.352 -39.507 38.401 1.00 71.06 295 ARG A C 1
ATOM 2259 O O . ARG A 1 295 ? -59.277 -39.805 37.658 1.00 71.06 295 ARG A O 1
ATOM 2266 N N . ASN A 1 296 ? -58.450 -39.528 39.726 1.00 70.69 296 ASN A N 1
ATOM 2267 C CA . ASN A 1 296 ? -59.610 -40.004 40.479 1.00 70.69 296 ASN A CA 1
ATOM 2268 C C . ASN A 1 296 ? -60.681 -38.908 40.685 1.00 70.69 296 ASN A C 1
ATOM 2270 O O . ASN A 1 296 ? -61.589 -39.069 41.496 1.00 70.69 296 ASN A O 1
ATOM 2274 N N . GLY A 1 297 ? -60.546 -37.750 40.023 1.00 71.06 297 GLY A N 1
ATOM 2275 C CA . GLY A 1 297 ? -61.451 -36.598 40.142 1.00 71.06 297 GLY A CA 1
ATOM 2276 C C . GLY A 1 297 ? -61.247 -35.734 41.395 1.00 71.06 297 GLY A C 1
ATOM 2277 O O . GLY A 1 297 ? -61.801 -34.631 41.461 1.00 71.06 297 GLY A O 1
ATOM 2278 N N . ARG A 1 298 ? -60.431 -36.207 42.345 1.00 77.81 298 ARG A N 1
ATOM 2279 C CA . ARG A 1 298 ? -60.089 -35.560 43.624 1.00 77.81 298 ARG A CA 1
ATOM 2280 C C . ARG A 1 298 ? -58.966 -34.539 43.473 1.00 77.81 298 ARG A C 1
ATOM 2282 O O . ARG A 1 298 ? -58.158 -34.635 42.549 1.00 77.81 298 ARG A O 1
ATOM 2289 N N . LEU A 1 299 ? -58.904 -33.565 44.377 1.00 81.81 299 LEU A N 1
ATOM 2290 C CA . LEU A 1 299 ? -57.814 -32.591 44.389 1.00 81.81 299 LEU A CA 1
ATOM 2291 C C . LEU A 1 299 ? -56.523 -33.232 44.926 1.00 81.81 299 LEU A C 1
ATOM 2293 O O . LEU A 1 299 ? -56.541 -34.041 45.855 1.00 81.81 299 LEU A O 1
ATOM 2297 N N . ALA A 1 300 ? -55.392 -32.833 44.358 1.00 82.69 300 ALA A N 1
ATOM 2298 C CA . ALA A 1 300 ? -54.061 -33.228 44.794 1.00 82.69 300 ALA A CA 1
ATOM 2299 C C . ALA A 1 300 ? -53.150 -31.997 44.874 1.00 82.69 300 ALA A C 1
ATOM 2301 O O . ALA A 1 300 ? -53.322 -31.034 44.122 1.00 82.69 300 ALA A O 1
ATOM 2302 N N . VAL A 1 301 ? -52.193 -32.015 45.799 1.00 82.56 301 VAL A N 1
ATOM 2303 C CA . VAL A 1 301 ? -51.194 -30.953 45.941 1.00 82.56 301 VAL A CA 1
ATOM 2304 C C . VAL A 1 301 ? -50.184 -31.088 44.807 1.00 82.56 301 VAL A C 1
ATOM 2306 O O . VAL A 1 301 ? -49.495 -32.099 44.710 1.00 82.56 301 VAL A O 1
ATOM 2309 N N . GLY A 1 302 ? -50.137 -30.078 43.937 1.00 81.69 302 GLY A N 1
ATOM 2310 C CA . GLY A 1 302 ? -49.165 -29.961 42.855 1.00 81.69 302 GLY A CA 1
ATOM 2311 C C . GLY A 1 302 ? -47.890 -29.296 43.357 1.00 81.69 302 GLY A C 1
ATOM 2312 O O . GLY A 1 302 ? -47.166 -29.856 44.174 1.00 81.69 302 GLY A O 1
ATOM 2313 N N . GLN A 1 303 ? -47.608 -28.083 42.879 1.00 83.06 303 GLN A N 1
ATOM 2314 C CA . GLN A 1 303 ? -46.418 -27.341 43.288 1.00 83.06 303 GLN A CA 1
ATOM 2315 C C . GLN A 1 303 ? -46.674 -26.317 44.398 1.00 83.06 303 GLN A C 1
ATOM 2317 O O . GLN A 1 303 ? -47.708 -25.649 44.462 1.00 83.06 303 GLN A O 1
ATOM 2322 N N . VAL A 1 304 ? -45.668 -26.151 45.258 1.00 84.56 304 VAL A N 1
ATOM 2323 C CA . VAL A 1 304 ? -45.620 -25.110 46.289 1.00 84.56 304 VAL A CA 1
ATOM 2324 C C . VAL A 1 304 ? -44.710 -23.985 45.814 1.00 84.56 304 VAL A C 1
ATOM 2326 O O . VAL A 1 304 ? -43.501 -24.166 45.679 1.00 84.56 304 VAL A O 1
ATOM 2329 N N . ILE A 1 305 ? -45.276 -22.800 45.611 1.00 85.00 305 ILE A N 1
ATOM 2330 C CA . ILE A 1 305 ? -44.547 -21.616 45.150 1.00 85.00 305 ILE A CA 1
ATOM 2331 C C . ILE A 1 305 ? -44.303 -20.705 46.346 1.00 85.00 305 ILE A C 1
ATOM 2333 O O . ILE A 1 305 ? -45.207 -20.452 47.145 1.00 85.00 305 ILE A O 1
ATOM 2337 N N . ARG A 1 306 ? -43.069 -20.216 46.477 1.00 85.12 306 ARG A N 1
ATOM 2338 C CA . ARG A 1 306 ? -42.629 -19.376 47.597 1.00 85.12 306 ARG A CA 1
ATOM 2339 C C . ARG A 1 306 ? -42.013 -18.065 47.105 1.00 85.12 306 ARG A C 1
ATOM 2341 O O . ARG A 1 306 ? -41.469 -17.998 46.005 1.00 85.12 306 ARG A O 1
ATOM 2348 N N . GLY A 1 307 ? -42.035 -17.045 47.959 1.00 82.31 307 GLY A N 1
ATOM 2349 C CA . GLY A 1 307 ? -41.410 -15.745 47.719 1.00 82.31 307 GLY A CA 1
ATOM 2350 C C . GLY A 1 307 ? -42.241 -14.830 46.819 1.00 82.31 307 GLY A C 1
ATOM 2351 O O . GLY A 1 307 ? -43.462 -14.948 46.741 1.00 82.31 307 GLY A O 1
ATOM 2352 N N . SER A 1 308 ? -41.576 -13.905 46.125 1.00 76.00 308 SER A N 1
ATOM 2353 C CA . SER A 1 308 ? -42.237 -12.909 45.266 1.00 76.00 308 SER A CA 1
ATOM 2354 C C . SER A 1 308 ? -43.048 -13.528 44.121 1.00 76.00 308 SER A C 1
ATOM 2356 O O . SER A 1 308 ? -44.059 -12.963 43.717 1.00 76.00 308 SER A O 1
ATOM 2358 N N . MET A 1 309 ? -42.665 -14.719 43.647 1.00 78.12 309 MET A N 1
ATOM 2359 C CA . MET A 1 309 ? -43.383 -15.434 42.585 1.00 78.12 309 MET A CA 1
ATOM 2360 C C . MET A 1 309 ? -44.765 -15.944 43.012 1.00 78.12 309 MET A C 1
ATOM 2362 O O . MET A 1 309 ? -45.621 -16.137 42.153 1.00 78.12 309 MET A O 1
ATOM 2366 N N . ALA A 1 310 ? -45.006 -16.151 44.310 1.00 82.62 310 ALA A N 1
ATOM 2367 C CA . ALA A 1 310 ? -46.288 -16.660 44.795 1.00 82.62 310 ALA A CA 1
ATOM 2368 C C . ALA A 1 310 ? -47.425 -15.644 44.618 1.00 82.62 310 ALA A C 1
ATOM 2370 O O . ALA A 1 310 ? -48.544 -16.020 44.277 1.00 82.62 310 ALA A O 1
ATOM 2371 N N . ALA A 1 311 ? -47.127 -14.353 44.804 1.00 79.62 311 ALA A N 1
ATOM 2372 C CA . ALA A 1 311 ? -48.089 -13.279 44.575 1.00 79.62 311 ALA A CA 1
ATOM 2373 C C . ALA A 1 311 ? -48.441 -13.166 43.085 1.00 79.62 311 ALA A C 1
ATOM 2375 O O . ALA A 1 311 ? -49.616 -13.208 42.732 1.00 79.62 311 ALA A O 1
ATOM 2376 N N . THR A 1 312 ? -47.426 -13.135 42.212 1.00 81.56 312 THR A N 1
ATOM 2377 C CA . THR A 1 312 ? -47.615 -13.073 40.754 1.00 81.56 312 THR A CA 1
ATOM 2378 C C . THR A 1 312 ? -48.377 -14.285 40.216 1.00 81.56 312 THR A C 1
ATOM 2380 O O . THR A 1 312 ? -49.222 -14.146 39.337 1.00 81.56 312 THR A O 1
ATOM 2383 N N . TYR A 1 313 ? -48.111 -15.485 40.740 1.00 84.06 313 TYR A N 1
ATOM 2384 C CA . TYR A 1 313 ? -48.867 -16.678 40.364 1.00 84.06 313 TYR A CA 1
ATOM 2385 C C . TYR A 1 313 ? -50.330 -16.602 40.817 1.00 84.06 313 TYR A C 1
ATOM 2387 O O . TYR A 1 313 ? -51.220 -16.896 40.022 1.00 84.06 313 TYR A O 1
ATOM 2395 N N . ALA A 1 314 ? -50.591 -16.193 42.063 1.00 80.62 314 ALA A N 1
ATOM 2396 C CA . ALA A 1 314 ? -51.951 -16.068 42.585 1.00 80.62 314 ALA A CA 1
ATOM 2397 C C . ALA A 1 314 ? -52.781 -15.043 41.795 1.00 80.62 314 ALA A C 1
ATOM 2399 O O . ALA A 1 314 ? -53.926 -15.318 41.444 1.00 80.62 314 ALA A O 1
ATOM 2400 N N . GLU A 1 315 ? -52.181 -13.899 41.463 1.00 82.44 315 GLU A N 1
ATOM 2401 C CA . GLU A 1 315 ? -52.789 -12.860 40.629 1.00 82.44 315 GLU A CA 1
ATOM 2402 C C . GLU A 1 315 ? -53.123 -13.392 39.230 1.00 82.44 315 GLU A C 1
ATOM 2404 O O . GLU A 1 315 ? -54.263 -13.291 38.776 1.00 82.44 315 GLU A O 1
ATOM 2409 N N . LYS A 1 316 ? -52.164 -14.057 38.574 1.00 83.69 316 LYS A N 1
ATOM 2410 C CA . LYS A 1 316 ? -52.358 -14.613 37.228 1.00 83.69 316 LYS A CA 1
ATOM 2411 C C . LYS A 1 316 ? -53.383 -15.749 37.197 1.00 83.69 316 LYS A C 1
ATOM 2413 O O . LYS A 1 316 ? -54.149 -15.869 36.243 1.00 83.69 316 LYS A O 1
ATOM 2418 N N . ALA A 1 317 ? -53.435 -16.570 38.243 1.00 80.56 317 ALA A N 1
ATOM 2419 C CA . ALA A 1 317 ? -54.441 -17.615 38.385 1.00 80.56 317 ALA A CA 1
ATOM 2420 C C . ALA A 1 317 ? -55.849 -17.038 38.597 1.00 80.56 317 ALA A C 1
ATOM 2422 O O . ALA A 1 317 ? -56.796 -17.524 37.978 1.00 80.56 317 ALA A O 1
ATOM 2423 N N . SER A 1 318 ? -55.978 -15.979 39.405 1.00 79.94 318 SER A N 1
ATOM 2424 C CA . SER A 1 318 ? -57.243 -15.259 39.589 1.00 79.94 318 SER A CA 1
ATOM 2425 C C . SER A 1 318 ? -57.715 -14.614 38.284 1.00 79.94 318 SER A C 1
ATOM 2427 O O . SER A 1 318 ? -58.883 -14.747 37.928 1.00 79.94 318 SER A O 1
ATOM 2429 N N . ALA A 1 319 ? -56.809 -13.977 37.533 1.00 80.50 319 ALA A N 1
ATOM 2430 C CA . ALA A 1 319 ? -57.118 -13.369 36.237 1.00 80.50 319 ALA A CA 1
ATOM 2431 C C . ALA A 1 319 ? -57.595 -14.399 35.194 1.00 80.50 319 ALA A C 1
ATOM 2433 O O . ALA A 1 319 ? -58.489 -14.111 34.405 1.00 80.50 319 ALA A O 1
ATOM 2434 N N . ASN A 1 320 ? -57.064 -15.626 35.237 1.00 83.62 320 ASN A N 1
ATOM 2435 C CA . ASN A 1 320 ? -57.506 -16.748 34.398 1.00 83.62 320 ASN A CA 1
ATOM 2436 C C . ASN A 1 320 ? -58.757 -17.476 34.942 1.00 83.62 320 ASN A C 1
ATOM 2438 O O . ASN A 1 320 ? -59.068 -18.584 34.502 1.00 83.62 320 ASN A O 1
ATOM 2442 N N . GLY A 1 321 ? -59.467 -16.891 35.914 1.00 78.44 321 GLY A N 1
ATOM 2443 C CA . GLY A 1 321 ? -60.725 -17.420 36.448 1.00 78.44 321 GLY A CA 1
ATOM 2444 C C . GLY A 1 321 ? -60.576 -18.684 37.299 1.00 78.44 321 GLY A C 1
ATOM 2445 O O . GLY A 1 321 ? -61.552 -19.413 37.490 1.00 78.44 321 GLY A O 1
ATOM 2446 N N . ARG A 1 322 ? -59.371 -18.988 37.807 1.00 82.88 322 ARG A N 1
ATOM 2447 C CA . ARG A 1 322 ? -59.169 -20.130 38.708 1.00 82.88 322 ARG A CA 1
ATOM 2448 C C . ARG A 1 322 ? -59.682 -19.782 40.113 1.00 82.88 322 ARG A C 1
ATOM 2450 O O . ARG A 1 322 ? -59.340 -18.721 40.637 1.00 82.88 322 ARG A O 1
ATOM 2457 N N . PRO A 1 323 ? -60.467 -20.663 40.759 1.00 81.94 323 PRO A N 1
ATOM 2458 C CA . PRO A 1 323 ? -60.941 -20.431 42.118 1.00 81.94 323 PRO A CA 1
ATOM 2459 C C . PRO A 1 323 ? -59.759 -20.361 43.093 1.00 81.94 323 PRO A C 1
ATOM 2461 O O . PRO A 1 323 ? -58.842 -21.188 43.039 1.00 81.94 323 PRO A O 1
ATOM 2464 N N . TRP A 1 324 ? -59.791 -19.385 44.000 1.00 80.62 324 TRP A N 1
ATOM 2465 C CA . TRP A 1 324 ? -58.722 -19.149 44.966 1.00 80.62 324 TRP A CA 1
ATOM 2466 C C . TRP A 1 324 ? -59.255 -19.010 46.396 1.00 80.62 324 TRP A C 1
ATOM 2468 O O . TRP A 1 324 ? -60.396 -18.609 46.619 1.00 80.62 324 TRP A O 1
ATOM 2478 N N . ILE A 1 325 ? -58.427 -19.375 47.378 1.00 83.44 325 ILE A N 1
ATOM 2479 C CA . ILE A 1 325 ? -58.747 -19.317 48.812 1.00 83.44 325 ILE A CA 1
ATOM 2480 C C . ILE A 1 325 ? -57.597 -18.630 49.549 1.00 83.44 325 ILE A C 1
ATOM 2482 O O . ILE A 1 325 ? -56.442 -19.029 49.399 1.00 83.44 325 ILE A O 1
ATOM 2486 N N . ARG A 1 326 ? -57.900 -17.628 50.384 1.00 81.44 326 ARG A N 1
ATOM 2487 C CA . ARG A 1 326 ? -56.906 -16.926 51.214 1.00 81.44 326 ARG A CA 1
ATOM 2488 C C . ARG A 1 326 ? -56.900 -17.458 52.639 1.00 81.44 326 ARG A C 1
ATOM 2490 O O . ARG A 1 326 ? -57.727 -17.060 53.453 1.00 81.44 326 ARG A O 1
ATOM 2497 N N . GLU A 1 327 ? -55.950 -18.329 52.963 1.00 81.25 327 GLU A N 1
ATOM 2498 C CA . GLU A 1 327 ? -55.851 -18.894 54.308 1.00 81.25 327 GLU A CA 1
ATOM 2499 C C . GLU A 1 327 ? -54.430 -19.384 54.621 1.00 81.25 327 GLU A C 1
ATOM 2501 O O . GLU A 1 327 ? -53.996 -20.450 54.184 1.00 81.25 327 GLU A O 1
ATOM 2506 N N . GLY A 1 328 ? -53.700 -18.615 55.437 1.00 78.50 328 GLY A N 1
ATOM 2507 C CA . GLY A 1 328 ? -52.304 -18.906 55.793 1.00 78.50 328 GLY A CA 1
ATOM 2508 C C . GLY A 1 328 ? -52.090 -20.280 56.427 1.00 78.50 328 GLY A C 1
ATOM 2509 O O . GLY A 1 328 ? -51.171 -21.004 56.045 1.00 78.50 328 GLY A O 1
ATOM 2510 N N . LYS A 1 329 ? -52.964 -20.674 57.362 1.00 81.19 329 LYS A N 1
ATOM 2511 C CA . LYS A 1 329 ? -52.853 -21.965 58.061 1.00 81.19 329 LYS A CA 1
ATOM 2512 C C . LYS A 1 329 ? -53.104 -23.151 57.125 1.00 81.19 329 LYS A C 1
ATOM 2514 O O . LYS A 1 329 ? -52.423 -24.167 57.248 1.00 81.19 329 LYS A O 1
ATOM 2519 N N . LEU A 1 330 ? -54.048 -23.024 56.188 1.00 80.75 330 LEU A N 1
ATOM 2520 C CA . LEU A 1 330 ? -54.340 -24.060 55.196 1.00 80.75 330 LEU A CA 1
ATOM 2521 C C . LEU A 1 330 ? -53.197 -24.177 54.182 1.00 80.75 330 LEU A C 1
ATOM 2523 O O . LEU A 1 330 ? -52.714 -25.280 53.952 1.00 80.75 330 LEU A O 1
ATOM 2527 N N . ALA A 1 331 ? -52.702 -23.053 53.654 1.00 81.06 331 ALA A N 1
ATOM 2528 C CA . ALA A 1 331 ? -51.562 -23.032 52.736 1.00 81.06 331 ALA A CA 1
ATOM 2529 C C . ALA A 1 331 ? -50.309 -23.683 53.353 1.00 81.06 331 ALA A C 1
ATOM 2531 O O . ALA A 1 331 ? -49.649 -24.487 52.701 1.00 81.06 331 ALA A O 1
ATOM 2532 N N . ALA A 1 332 ? -50.009 -23.401 54.627 1.00 80.50 332 ALA A N 1
ATOM 2533 C CA . ALA A 1 332 ? -48.880 -24.009 55.334 1.00 80.50 332 ALA A CA 1
ATOM 2534 C C . ALA A 1 332 ? -49.049 -25.526 55.537 1.00 80.50 332 ALA A C 1
ATOM 2536 O O . ALA A 1 332 ? -48.095 -26.280 55.352 1.00 80.50 332 ALA A O 1
ATOM 2537 N N . ARG A 1 333 ? -50.265 -25.988 55.866 1.00 81.44 333 ARG A N 1
ATOM 2538 C CA . ARG A 1 333 ? -50.579 -27.424 55.982 1.00 81.44 333 ARG A CA 1
ATOM 2539 C C . ARG A 1 333 ? -50.441 -28.145 54.644 1.00 81.44 333 ARG A C 1
ATOM 2541 O O . ARG A 1 333 ? -49.821 -29.199 54.590 1.00 81.44 333 ARG A O 1
ATOM 2548 N N . LEU A 1 334 ? -50.968 -27.560 53.569 1.00 82.12 334 LEU A N 1
ATOM 2549 C CA . LEU A 1 334 ? -50.851 -28.105 52.216 1.00 82.12 334 LEU A CA 1
ATOM 2550 C C . LEU A 1 334 ? -49.395 -28.135 51.738 1.00 82.12 334 LEU A C 1
ATOM 2552 O O . LEU A 1 334 ? -48.971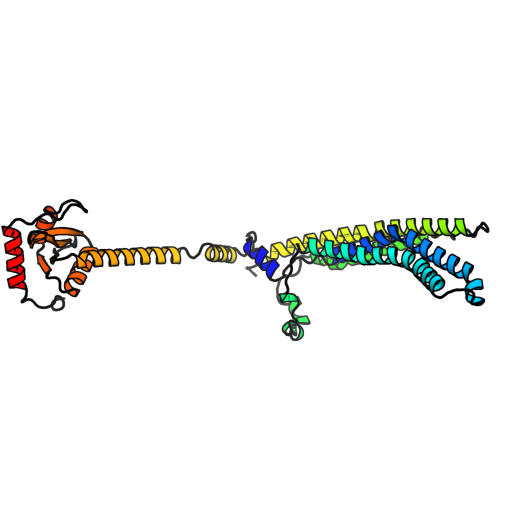 -29.107 51.124 1.00 82.12 334 LEU A O 1
ATOM 2556 N N . ALA A 1 335 ? -48.604 -27.117 52.082 1.00 81.62 335 ALA A N 1
ATOM 2557 C CA . ALA A 1 335 ? -47.179 -27.089 51.774 1.00 81.62 335 ALA A CA 1
ATOM 2558 C C . ALA A 1 335 ? -46.384 -28.190 52.496 1.00 81.62 335 ALA A C 1
ATOM 2560 O O . ALA A 1 335 ? -45.379 -28.646 51.959 1.00 81.62 335 ALA A O 1
ATOM 2561 N N . GLY A 1 336 ? -46.826 -28.619 53.683 1.00 78.25 336 GLY A N 1
ATOM 2562 C CA . GLY A 1 336 ? -46.245 -29.755 54.408 1.00 78.25 336 GLY A CA 1
ATOM 2563 C C . GLY A 1 336 ? -46.626 -31.125 53.837 1.00 78.25 336 GLY A C 1
ATOM 2564 O O . GLY A 1 336 ? -45.925 -32.096 54.093 1.00 78.25 336 GLY A O 1
ATOM 2565 N N . LEU A 1 337 ? -47.709 -31.200 53.055 1.00 77.31 337 LEU A N 1
ATOM 2566 C CA . LEU A 1 337 ? -48.159 -32.412 52.356 1.00 77.31 337 LEU A CA 1
ATOM 2567 C C . LEU A 1 337 ? -47.559 -32.544 50.947 1.00 77.31 337 LEU A C 1
ATOM 2569 O O . LEU A 1 337 ? -47.731 -33.575 50.302 1.00 77.31 337 LEU A O 1
ATOM 2573 N N . SER A 1 338 ? -46.877 -31.507 50.458 1.00 72.56 338 SER A N 1
ATOM 2574 C CA . SER A 1 338 ? -46.209 -31.525 49.158 1.00 72.56 338 SER A CA 1
ATOM 2575 C C . SER A 1 338 ? -45.000 -32.458 49.180 1.00 72.56 338 SER A C 1
ATOM 2577 O O . SER A 1 338 ? -44.144 -32.348 50.059 1.00 72.56 338 SER A O 1
ATOM 2579 N N . GLY A 1 339 ? -44.889 -33.308 48.157 1.00 65.12 339 GLY A N 1
ATOM 2580 C CA . GLY A 1 339 ? -43.654 -34.026 47.837 1.00 65.12 339 GLY A CA 1
ATOM 2581 C C . GLY A 1 339 ? -42.541 -33.084 47.362 1.00 65.12 339 GLY A C 1
ATOM 2582 O O . GLY A 1 339 ? -42.721 -31.859 47.292 1.00 65.12 339 GLY A O 1
ATOM 2583 N N . LYS A 1 340 ? -41.375 -33.647 47.028 1.00 64.38 340 LYS A N 1
ATOM 2584 C CA . LYS A 1 340 ? -40.284 -32.879 46.414 1.00 64.38 340 LYS A CA 1
ATOM 2585 C C . LYS A 1 340 ? -40.742 -32.340 45.048 1.00 64.38 340 LYS A C 1
ATOM 2587 O O . LYS A 1 340 ? -41.631 -32.914 44.420 1.00 64.38 340 LYS A O 1
ATOM 2592 N N . PRO A 1 341 ? -40.150 -31.237 44.555 1.00 57.03 341 PRO A N 1
ATOM 2593 C CA . PRO A 1 341 ? -40.419 -30.782 43.194 1.00 57.03 341 PRO A CA 1
ATOM 2594 C C . PRO A 1 341 ? -40.165 -31.930 42.199 1.00 57.03 341 PRO A C 1
ATOM 2596 O O . PRO A 1 341 ? -39.084 -32.513 42.228 1.00 57.03 341 PRO A O 1
ATOM 2599 N N . HIS A 1 342 ? -41.156 -32.215 41.343 1.00 58.50 342 HIS A N 1
ATOM 2600 C CA . HIS A 1 342 ? -41.252 -33.341 40.388 1.00 58.50 342 HIS A CA 1
ATOM 2601 C C . HIS A 1 342 ? -41.821 -34.678 40.896 1.00 58.50 342 HIS A C 1
ATOM 2603 O O . HIS A 1 342 ? -41.981 -35.587 40.081 1.00 58.50 342 HIS A O 1
ATOM 2609 N N . ASP A 1 343 ? -42.208 -34.798 42.167 1.00 62.44 343 ASP A N 1
ATOM 2610 C CA . ASP A 1 343 ? -42.992 -35.955 42.619 1.00 62.44 343 ASP A CA 1
ATOM 2611 C C . ASP A 1 343 ? -44.434 -35.900 42.068 1.00 62.44 343 ASP A C 1
ATOM 2613 O O . ASP A 1 343 ? -44.962 -34.806 41.819 1.00 62.44 343 ASP A O 1
ATOM 2617 N N . PRO A 1 344 ? -45.097 -37.057 41.859 1.00 61.91 344 PRO A N 1
ATOM 2618 C CA . PRO A 1 344 ? -46.505 -37.083 41.483 1.00 61.91 344 PRO A CA 1
ATOM 2619 C C . PRO A 1 344 ? -47.347 -36.332 42.527 1.00 61.91 344 PRO A C 1
ATOM 2621 O O . PRO A 1 344 ? -47.046 -36.397 43.723 1.00 61.91 344 PRO A O 1
ATOM 2624 N N . PRO A 1 345 ? -48.397 -35.612 42.093 1.00 69.50 345 PRO A N 1
ATOM 2625 C CA . PRO A 1 345 ? -49.158 -34.743 42.976 1.00 69.50 345 PRO A CA 1
ATOM 2626 C C . PRO A 1 345 ? -49.767 -35.553 44.126 1.00 69.50 345 PRO A C 1
ATOM 2628 O O . PRO A 1 345 ? -50.436 -36.564 43.904 1.00 69.50 345 PRO A O 1
ATOM 2631 N N . ALA A 1 346 ? -49.516 -35.112 45.359 1.00 74.00 346 ALA A N 1
ATOM 2632 C CA . ALA A 1 346 ? -49.918 -35.837 46.558 1.00 74.00 346 ALA A CA 1
ATOM 2633 C C . ALA A 1 346 ? -51.433 -35.711 46.759 1.00 74.00 346 ALA A C 1
ATOM 2635 O O . ALA A 1 346 ? -51.957 -34.601 46.898 1.00 74.00 346 ALA A O 1
ATOM 2636 N N . GLU A 1 347 ? -52.150 -36.836 46.755 1.00 75.25 347 GLU A N 1
ATOM 2637 C CA . GLU A 1 347 ? -53.604 -36.831 46.919 1.00 75.25 347 GLU A CA 1
ATOM 2638 C C . GLU A 1 347 ? -54.013 -36.232 48.270 1.00 75.25 347 GLU A C 1
ATOM 2640 O O . GLU A 1 347 ? -53.446 -36.541 49.322 1.00 75.25 347 GLU A O 1
ATOM 2645 N N . LEU A 1 348 ? -55.032 -35.372 48.251 1.00 77.81 348 LEU A N 1
ATOM 2646 C CA . LEU A 1 348 ? -55.540 -34.756 49.469 1.00 77.81 348 LEU A CA 1
ATOM 2647 C C . LEU A 1 348 ? -56.353 -35.757 50.299 1.00 77.81 348 LEU A C 1
ATOM 2649 O O . LEU A 1 348 ? -57.193 -36.472 49.740 1.00 77.81 348 LEU A O 1
ATOM 2653 N N . PRO A 1 349 ? -56.208 -35.769 51.640 1.00 79.31 349 PRO A N 1
ATOM 2654 C CA . PRO A 1 349 ? -57.114 -36.504 52.520 1.00 79.31 349 PRO A CA 1
ATOM 2655 C C . PRO A 1 349 ? -58.579 -36.126 52.252 1.00 79.31 349 PRO A C 1
ATOM 2657 O O . PRO A 1 349 ? -58.882 -34.952 52.040 1.00 79.31 349 PRO A O 1
ATOM 2660 N N . VAL A 1 350 ? -59.497 -37.103 52.297 1.00 73.56 350 VAL A N 1
ATOM 2661 C CA . VAL A 1 350 ? -60.920 -36.942 51.900 1.00 73.56 350 VAL A CA 1
ATOM 2662 C C . VAL A 1 350 ? -61.584 -35.757 52.607 1.00 73.56 350 VAL A C 1
ATOM 2664 O O . VAL A 1 350 ? -62.311 -34.978 51.998 1.00 73.56 350 VAL A O 1
ATOM 2667 N N . VAL A 1 351 ? -61.288 -35.592 53.897 1.00 75.62 351 VAL A N 1
ATOM 2668 C CA . VAL A 1 351 ? -61.823 -34.508 54.731 1.00 75.62 351 VAL A CA 1
ATOM 2669 C C . VAL A 1 351 ? -61.372 -33.135 54.224 1.00 75.62 351 VAL A C 1
ATOM 2671 O O . VAL A 1 351 ? -62.160 -32.194 54.215 1.00 75.62 351 VAL A O 1
ATOM 2674 N N . LEU A 1 352 ? -60.119 -33.021 53.776 1.00 76.56 352 LEU A N 1
ATOM 2675 C CA . LEU A 1 352 ? -59.542 -31.764 53.302 1.00 76.56 352 LEU A CA 1
ATOM 2676 C C . LEU A 1 352 ? -60.050 -31.407 51.898 1.00 76.56 352 LEU A C 1
ATOM 2678 O O . LEU A 1 352 ? -60.336 -30.244 51.637 1.00 76.56 352 LEU A O 1
ATOM 2682 N N . ASP A 1 353 ? -60.215 -32.405 51.026 1.00 76.12 353 ASP A N 1
ATOM 2683 C CA . ASP A 1 353 ? -60.801 -32.241 49.688 1.00 76.12 353 ASP A CA 1
ATOM 2684 C C . ASP A 1 353 ? -62.253 -31.733 49.778 1.00 76.12 353 ASP A C 1
ATOM 2686 O O . ASP A 1 353 ? -62.603 -30.717 49.177 1.00 76.12 353 ASP A O 1
ATOM 2690 N N . LEU A 1 354 ? -63.081 -32.356 50.627 1.00 76.06 354 LEU A N 1
ATOM 2691 C CA . LEU A 1 354 ? -64.467 -31.928 50.862 1.00 76.06 354 LEU A CA 1
ATOM 2692 C C . LEU A 1 354 ? -64.561 -30.532 51.489 1.00 76.06 354 LEU A C 1
ATOM 2694 O O . LEU A 1 354 ? -65.451 -29.758 51.134 1.00 76.06 354 LEU A O 1
ATOM 2698 N N . GLU A 1 355 ? -63.658 -30.192 52.409 1.00 80.19 355 GLU A N 1
ATOM 2699 C CA . GLU A 1 355 ? -63.616 -28.867 53.033 1.00 80.19 355 GLU A CA 1
ATOM 2700 C C . GLU A 1 355 ? -63.255 -27.777 52.012 1.00 80.19 355 GLU A C 1
ATOM 2702 O O . GLU A 1 355 ? -63.914 -26.736 51.960 1.00 80.19 355 GLU A O 1
ATOM 2707 N N . ILE A 1 356 ? -62.268 -28.030 51.146 1.00 78.94 356 ILE A N 1
ATOM 2708 C CA . ILE A 1 356 ? -61.875 -27.107 50.072 1.00 78.94 356 ILE A CA 1
ATOM 2709 C C . ILE A 1 356 ? -63.022 -26.941 49.067 1.00 78.94 356 ILE A C 1
ATOM 2711 O O . ILE A 1 356 ? -63.383 -25.812 48.735 1.00 78.94 356 ILE A O 1
ATOM 2715 N N . GLN A 1 357 ? -63.668 -28.030 48.643 1.00 78.62 357 GLN A N 1
ATOM 2716 C CA . GLN A 1 357 ? -64.810 -27.977 47.721 1.00 78.62 357 GLN A CA 1
ATOM 2717 C C . GLN A 1 357 ? -66.014 -27.229 48.314 1.00 78.62 357 GLN A C 1
ATOM 2719 O O . GLN A 1 357 ? -66.618 -26.391 47.641 1.00 78.62 357 GLN A O 1
ATOM 2724 N N . ARG A 1 358 ? -66.339 -27.455 49.596 1.00 79.06 358 ARG A N 1
ATOM 2725 C CA . ARG A 1 358 ? -67.395 -26.709 50.305 1.00 79.06 358 ARG A CA 1
ATOM 2726 C C . ARG A 1 358 ? -67.076 -25.223 50.404 1.00 79.06 358 ARG A C 1
ATOM 2728 O O . ARG A 1 358 ? -67.981 -24.399 50.278 1.00 79.06 358 ARG A O 1
ATOM 2735 N N . ARG A 1 359 ? -65.812 -24.865 50.629 1.00 75.00 359 ARG A N 1
ATOM 2736 C CA . ARG A 1 359 ? -65.376 -23.464 50.698 1.00 75.00 359 ARG A CA 1
ATOM 2737 C C . ARG A 1 359 ? -65.398 -22.781 49.344 1.00 75.00 359 ARG A C 1
ATOM 2739 O O . ARG A 1 359 ? -65.804 -21.631 49.294 1.00 75.00 359 ARG A O 1
ATOM 2746 N N . ILE A 1 360 ? -65.069 -23.477 48.259 1.00 74.75 360 ILE A N 1
ATOM 2747 C CA . ILE A 1 360 ? -65.246 -22.948 46.899 1.00 74.75 360 ILE A CA 1
ATOM 2748 C C . ILE A 1 360 ? -66.734 -22.710 46.621 1.00 74.75 360 ILE A C 1
ATOM 2750 O O . ILE A 1 360 ? -67.107 -21.629 46.175 1.00 74.75 360 ILE A O 1
ATOM 2754 N N . ALA A 1 361 ? -67.602 -23.665 46.972 1.00 71.25 361 ALA A N 1
ATOM 2755 C CA . ALA A 1 361 ? -69.049 -23.527 46.797 1.00 71.25 361 ALA A CA 1
ATOM 2756 C C . ALA A 1 361 ? -69.655 -22.378 47.631 1.00 71.25 361 ALA A C 1
ATOM 2758 O O . ALA A 1 361 ? -70.579 -21.706 47.178 1.00 71.25 361 ALA A O 1
ATOM 2759 N N . LYS A 1 362 ? -69.125 -22.119 48.837 1.00 68.19 362 LYS A N 1
ATOM 2760 C CA . LYS A 1 362 ? -69.517 -20.975 49.684 1.00 68.19 362 LYS A CA 1
ATOM 2761 C C . LYS A 1 362 ? -68.880 -19.648 49.241 1.00 68.19 362 LYS A C 1
ATOM 2763 O O . LYS A 1 362 ? -69.511 -18.603 49.366 1.00 68.19 362 LYS A O 1
ATOM 2768 N N . GLY A 1 363 ? -67.643 -19.695 48.751 1.00 58.00 363 GLY A N 1
ATOM 2769 C CA . GLY A 1 363 ? -66.793 -18.557 48.390 1.00 58.00 363 GLY A CA 1
ATOM 2770 C C . GLY A 1 363 ? -66.990 -18.037 46.967 1.00 58.00 363 GLY A C 1
ATOM 2771 O O . GLY A 1 363 ? -66.650 -16.889 46.704 1.00 58.00 363 GLY A O 1
ATOM 2772 N N . ALA A 1 364 ? -67.652 -18.791 46.082 1.00 47.28 364 ALA A N 1
ATOM 2773 C CA . ALA A 1 364 ? -68.105 -18.335 44.759 1.00 47.28 364 ALA A CA 1
ATOM 2774 C C . ALA A 1 364 ? -69.095 -17.139 44.799 1.00 47.28 364 ALA A C 1
ATOM 2776 O O . ALA A 1 364 ? -69.636 -16.743 43.771 1.00 47.28 364 ALA A O 1
ATOM 2777 N N . ARG A 1 365 ? -69.342 -16.561 45.985 1.00 42.28 365 ARG A N 1
ATOM 2778 C CA . ARG A 1 365 ? -70.138 -15.352 46.234 1.00 42.28 365 ARG A CA 1
ATOM 2779 C C . ARG A 1 365 ? -69.319 -14.129 46.678 1.00 42.28 365 ARG A C 1
ATOM 2781 O O . ARG A 1 365 ? -69.929 -13.119 47.015 1.00 42.28 365 ARG A O 1
ATOM 2788 N N . GLN A 1 366 ? -67.984 -14.183 46.721 1.00 44.34 366 GLN A N 1
ATOM 2789 C CA . GLN A 1 366 ? -67.167 -13.015 47.084 1.00 44.34 366 GLN A CA 1
ATOM 2790 C C . GLN A 1 366 ? -66.591 -12.309 45.845 1.00 44.34 366 GLN A C 1
ATOM 2792 O O . GLN A 1 366 ? -65.961 -12.968 45.019 1.00 44.34 366 GLN A O 1
ATOM 2797 N N . PRO A 1 367 ? -66.808 -10.987 45.697 1.00 38.94 367 PRO A N 1
ATOM 2798 C CA . PRO A 1 367 ? -66.324 -10.237 44.551 1.00 38.94 367 PRO A CA 1
ATOM 2799 C C . PRO A 1 367 ? -64.837 -9.885 44.693 1.00 38.94 367 PRO A C 1
ATOM 2801 O O . PRO A 1 367 ? -64.359 -9.607 45.789 1.00 38.94 367 PRO A O 1
ATOM 2804 N N . ASP A 1 368 ? -64.178 -9.915 43.538 1.00 43.53 368 ASP A N 1
ATOM 2805 C CA . ASP A 1 368 ? -62.957 -9.239 43.073 1.00 43.53 368 ASP A CA 1
ATOM 2806 C C . ASP A 1 368 ? -61.937 -8.692 44.114 1.00 43.53 368 ASP A C 1
ATOM 2808 O O . ASP A 1 368 ? -62.292 -7.858 44.955 1.00 43.53 368 ASP A O 1
ATOM 2812 N N . PRO A 1 369 ? -60.630 -9.035 44.026 1.00 43.16 369 PRO A N 1
ATOM 2813 C CA . PRO A 1 369 ? -59.604 -8.613 44.990 1.00 43.16 369 PRO A CA 1
ATOM 2814 C C . PRO A 1 369 ? -59.314 -7.102 45.031 1.00 43.16 369 PRO A C 1
ATOM 2816 O O . PRO A 1 369 ? -58.580 -6.656 45.910 1.00 43.16 369 PRO A O 1
ATOM 2819 N N . HIS A 1 370 ? -59.860 -6.298 44.115 1.00 44.88 370 HIS A N 1
ATOM 2820 C CA . HIS A 1 370 ? -59.528 -4.873 43.985 1.00 44.88 370 HIS A CA 1
ATOM 2821 C C . HIS A 1 370 ? -60.320 -3.915 44.888 1.00 44.88 370 HIS A C 1
ATOM 2823 O O . HIS A 1 370 ? -60.145 -2.705 44.774 1.00 44.88 370 HIS A O 1
ATOM 2829 N N . ARG A 1 371 ? -61.180 -4.398 45.797 1.00 39.66 371 ARG A N 1
ATOM 2830 C CA . ARG A 1 371 ? -62.017 -3.502 46.623 1.00 39.66 371 ARG A CA 1
ATOM 2831 C C . ARG A 1 371 ? -61.535 -3.194 48.038 1.00 39.66 371 ARG A C 1
ATOM 2833 O O . ARG A 1 371 ? -62.223 -2.448 48.728 1.00 39.66 371 ARG A O 1
ATOM 2840 N N . GLN A 1 372 ? -60.393 -3.715 48.480 1.00 38.12 372 GLN A N 1
ATOM 2841 C CA . GLN A 1 372 ? -59.812 -3.332 49.773 1.00 38.12 372 GLN A CA 1
ATOM 2842 C C . GLN A 1 372 ? -58.283 -3.275 49.693 1.00 38.12 372 GLN A C 1
ATOM 2844 O O . GLN A 1 372 ? -57.589 -4.190 50.138 1.00 38.12 372 GLN A O 1
ATOM 2849 N N . ALA A 1 373 ? -57.783 -2.190 49.110 1.00 33.72 373 ALA A N 1
ATOM 2850 C CA . ALA A 1 373 ? -56.459 -1.632 49.355 1.00 33.72 373 ALA A CA 1
ATOM 2851 C C . ALA A 1 373 ? -56.567 -0.110 49.247 1.00 33.72 373 ALA A C 1
ATOM 2853 O O . ALA A 1 373 ? -57.216 0.341 48.274 1.00 33.72 373 ALA A O 1
#

Foldseek 3Di:
DPFLVLLPFFFDPVLVVVCLQVVVALALVLLLVLQLVLLLLVLCLVLVVQLVVLQVVLVVLCVVCVVVVVVVVDDPVVVVVSVCSSVVSNVVSVCCSVVRSVVRSVVVRCVLSVNRDHCVVVDDPVVVVPPPCVVVVVPPDPCDPPPVLCCLVVPVVVVLQVVLVVVLVVVVVVLPDPLPPDVDDDPVSVVVVSVSVSVSSVVSSVSRSVSSNVSSVVNSVSSVVVSRSVSRHRPVVVVVVVCVVVPPPVVVVVVVVVVVVVVLVVVLVVLLVQAQEWEWADDPKTWIWGWGQDPVRFTFTADIDIDPSNVVSVVVSVVVVHHYHYYNVLRVVSVVQDDDHPDDTHGDDPVNRVVVVVCSVVVVPDDDPPPDD

Secondary structure (DSSP, 8-state):
--TTTT--SPPPHHHHHHHHHTT-----HHHHHHHHHHHHHHHHHHHHHHHHHHHHHHHHHHHHHHHHHHTT---HHHHHHHHHHHHHHHHHHHHHHHHHHHHHHHHHHHHHHTS---GGGGS--GGGTS-GGGGTTTTSSS-PPPHHHHHIIIIIHHHHHHHHHHHHHHHHHHH-PPPP---S-HHHHHHHHHHHHHHHHHHHHHHHHHHHHHHHHHHHHHHHHHHHHHHPPPHHHHHHHHHHHH--HHHHHHHHHHHHHHHHHHHHHHHHHT-SEEEE--SSS-EEEEEEE-TTSSEEEEEEEETHHHHHHHHHHHHTT--EEE-HHHHHHHHHH--STTSPPEEPPHHHHHHHHHHHHHHTT---GGG--

Sequence (373 aa):
MSDEEDRTSDPSPRRIQMARETGFLPMAFALVQASALFASIGLVYMRGPALATALHRSIDETWARLPEIAHGTITARSLRGMVLGSVMPVLEPLLTICFGTLVIMLVVHQSTTGGSWTPELALPNLGRLFKSSLFAEEGGSSNKPPIAHRILLGILRPLAIFAGCALVVLVLRSRWSPVPTSDDHTHDALRSVLQHGRVSLGLGLATLTLPLICLGAVEYALNRVHWFDRLRPSSDQARRETREIEGDVEWKRKRQKLVRQIRQTAAIDALVADTAVVVVGTGFSGLSVQLVRGRNGRLAVGQVIRGSMAATYAEKASANGRPWIREGKLAARLAGLSGKPHDPPAELPVVLDLEIQRRIAKGARQPDPHRQA

Radius of gyration: 47.27 Å; chains: 1; bounding box: 112×67×118 Å